Protein AF-A0A2N1A3E7-F1 (afdb_monomer)

Mean predicted aligned error: 9.19 Å

Solvent-accessible surface area (backbone atoms only — not comparable to full-atom values): 10575 Å² total; per-residue (Å²): 142,82,87,82,84,83,83,85,82,81,81,81,81,77,81,78,74,79,77,73,77,72,82,60,84,25,48,50,86,65,69,55,45,28,44,35,42,31,40,43,36,34,25,34,89,82,69,44,69,47,27,35,42,73,57,75,39,51,34,37,40,30,45,75,80,33,29,36,34,53,57,66,45,42,33,20,38,54,89,48,71,88,49,67,33,45,35,41,53,48,74,65,27,53,44,44,77,70,7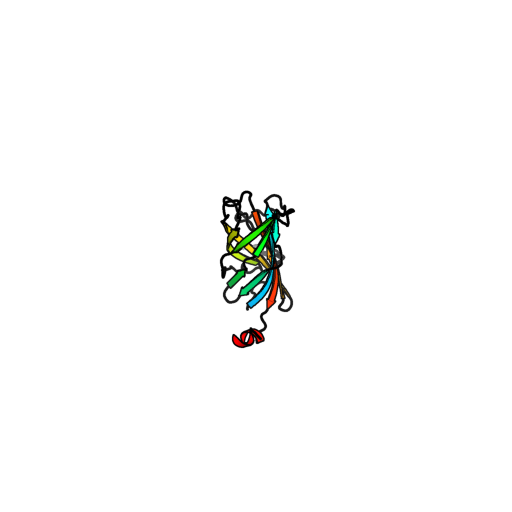6,50,10,36,37,40,34,60,40,45,42,34,40,52,39,95,92,60,76,59,35,54,39,72,39,47,38,37,30,37,30,36,70,57,94,61,33,35,44,38,32,38,35,52,54,36,96,85,69,64,65,79,87,42,33,13,25,81,33,62,89,49,48,101,54,51,32,22,54,32,42,37,36,40,30,35,52,62,52,72,72,63,76,70,50,51,82,79,61,76,76,112

Foldseek 3Di:
DDDDDDDDDDDPDPPPPPPPPPPLQADADDAAKWKDWKKKFKAALVRDGQKIFPDIFMKMAHVNQQWIAGDKGKIATPPGNVRIKIKDKDGGWHWDRPRRQKIKTWIKIWIDHPVDDTFIWIWIWIWRWHDDPQKIWIWFDQAEPVRDGSPYGTYWTDDRDPGTIGMIMTDMIGGPPVVNVPDDPVRVVD

Structure (mmCIF, N/CA/C/O backbone):
data_AF-A0A2N1A3E7-F1
#
_entry.id   AF-A0A2N1A3E7-F1
#
loop_
_atom_site.group_PDB
_atom_site.id
_atom_site.type_symbol
_atom_site.label_atom_id
_atom_site.label_alt_id
_atom_site.label_comp_id
_atom_site.label_asym_id
_atom_site.label_entity_id
_atom_site.label_seq_id
_atom_site.pdbx_PDB_ins_code
_atom_site.Cartn_x
_atom_site.Cartn_y
_atom_site.Cartn_z
_atom_site.occupancy
_atom_site.B_iso_or_equiv
_atom_site.auth_seq_id
_atom_site.auth_comp_id
_atom_site.auth_asym_id
_atom_site.auth_atom_id
_atom_site.pdbx_PDB_model_num
ATOM 1 N N . MET A 1 1 ? -7.203 58.830 61.191 1.00 45.75 1 MET A N 1
ATOM 2 C CA . MET A 1 1 ? -7.966 57.825 60.416 1.00 45.75 1 MET A CA 1
ATOM 3 C C . MET A 1 1 ? -7.796 58.112 58.931 1.00 45.75 1 MET A C 1
ATOM 5 O O . MET A 1 1 ? -8.315 59.114 58.461 1.00 45.75 1 MET A O 1
ATOM 9 N N . LYS A 1 2 ? -7.029 57.294 58.203 1.00 38.41 2 LYS A N 1
ATOM 10 C CA . LYS A 1 2 ? -6.949 57.337 56.734 1.00 38.41 2 LYS A CA 1
ATOM 11 C C . LYS A 1 2 ? -7.137 55.906 56.224 1.00 38.41 2 LYS A C 1
ATOM 13 O O . LYS A 1 2 ? -6.320 55.049 56.532 1.00 38.41 2 LYS A O 1
ATOM 18 N N . LEU A 1 3 ? -8.245 55.657 55.521 1.00 51.62 3 LEU A N 1
ATOM 19 C CA . LEU A 1 3 ? -8.536 54.387 54.849 1.00 51.62 3 LEU A CA 1
ATOM 20 C C . LEU A 1 3 ? -7.777 54.351 53.516 1.00 51.62 3 LEU A C 1
ATOM 22 O O . LEU A 1 3 ? -8.064 55.156 52.630 1.00 51.62 3 LEU A O 1
ATOM 26 N N . GLN A 1 4 ? -6.845 53.412 53.362 1.00 48.16 4 GLN A N 1
ATOM 27 C CA . GLN A 1 4 ? -6.315 53.034 52.052 1.00 48.16 4 GLN A CA 1
ATOM 28 C C . GLN A 1 4 ? -7.254 51.999 51.425 1.00 48.16 4 GLN A C 1
ATOM 30 O O . GLN A 1 4 ? -7.517 50.948 52.005 1.00 48.16 4 GLN A O 1
ATOM 35 N N . LYS A 1 5 ? -7.801 52.338 50.255 1.00 56.16 5 LYS A N 1
ATOM 36 C CA . LYS A 1 5 ? -8.623 51.455 49.425 1.00 56.16 5 LYS A CA 1
ATOM 37 C C . LYS A 1 5 ? -7.697 50.648 48.514 1.00 56.16 5 LYS A C 1
ATOM 39 O O . LYS A 1 5 ? -6.997 51.240 47.697 1.00 56.16 5 LYS A O 1
ATOM 44 N N . SER A 1 6 ? -7.714 49.326 48.646 1.00 54.09 6 SER A N 1
ATOM 45 C CA . SER A 1 6 ? -7.066 48.410 47.705 1.00 54.09 6 SER A CA 1
ATOM 46 C C . SER A 1 6 ? -8.006 48.133 46.533 1.00 54.09 6 SER A C 1
ATOM 48 O O . SER A 1 6 ? -9.150 47.732 46.741 1.00 54.09 6 SER A O 1
ATOM 50 N N . LEU A 1 7 ? -7.526 48.359 45.310 1.00 56.25 7 LEU A N 1
ATOM 51 C CA . LEU A 1 7 ? -8.214 48.022 44.066 1.00 56.25 7 LEU A CA 1
ATOM 52 C C . LEU A 1 7 ? -7.447 46.861 43.419 1.00 56.25 7 LEU A C 1
ATOM 54 O O . LEU A 1 7 ? -6.375 47.063 42.853 1.00 56.25 7 LEU A O 1
ATOM 58 N N . THR A 1 8 ? -7.959 45.639 43.553 1.00 54.66 8 THR A N 1
ATOM 59 C CA . THR A 1 8 ? -7.362 44.452 42.930 1.00 54.66 8 THR A CA 1
ATOM 60 C C . THR A 1 8 ? -7.962 44.285 41.538 1.00 54.66 8 THR A C 1
ATOM 62 O O . THR A 1 8 ? -9.144 43.979 41.396 1.00 54.66 8 THR A O 1
ATOM 65 N N . LEU A 1 9 ? -7.152 44.529 40.509 1.00 52.47 9 LEU A N 1
ATOM 66 C CA . LEU A 1 9 ? -7.520 44.373 39.105 1.00 52.47 9 LEU A CA 1
ATOM 67 C C . LEU A 1 9 ? -7.400 42.888 38.724 1.00 52.47 9 LEU A C 1
ATOM 69 O O . LEU A 1 9 ? -6.298 42.365 38.574 1.00 52.47 9 LEU A O 1
ATOM 73 N N . GLY A 1 10 ? -8.535 42.194 38.627 1.00 50.44 10 GLY A N 1
ATOM 74 C CA . GLY A 1 10 ? -8.600 40.801 38.184 1.00 50.44 10 GLY A CA 1
ATOM 75 C C . GLY A 1 10 ? -8.483 40.705 36.665 1.00 50.44 10 GLY A C 1
ATOM 76 O O . GLY A 1 10 ? -9.436 41.006 35.951 1.00 50.44 10 GLY A O 1
ATOM 77 N N . LEU A 1 11 ? -7.316 40.288 36.174 1.00 57.56 11 LEU A N 1
ATOM 78 C CA . LEU A 1 11 ? -7.085 39.972 34.767 1.00 57.56 11 LEU A CA 1
ATOM 79 C C . LEU A 1 11 ? -7.659 38.571 34.484 1.00 57.56 11 LEU A C 1
ATOM 81 O O . LEU A 1 11 ? -7.034 37.564 34.814 1.00 57.56 11 LEU A O 1
ATOM 85 N N . MET A 1 12 ? -8.868 38.490 33.919 1.00 54.12 12 MET A N 1
ATOM 86 C CA . MET A 1 12 ? -9.391 37.225 33.392 1.00 54.12 12 MET A CA 1
ATOM 87 C C . MET A 1 12 ? -8.670 36.891 32.083 1.00 54.12 12 MET A C 1
ATOM 89 O O . MET A 1 12 ? -8.936 37.488 31.043 1.00 54.12 12 MET A O 1
ATOM 93 N N . LEU A 1 13 ? -7.747 35.932 32.152 1.00 58.19 13 LEU A N 1
ATOM 94 C CA . LEU A 1 13 ? -7.121 35.308 30.993 1.00 58.19 13 LEU A CA 1
ATOM 95 C C . LEU A 1 13 ? -8.125 34.317 30.384 1.00 58.19 13 LEU A C 1
ATOM 97 O O . LEU A 1 13 ? -8.284 33.194 30.858 1.00 58.19 13 LEU A O 1
ATOM 101 N N . THR A 1 14 ? -8.850 34.740 29.353 1.00 50.59 14 THR A N 1
ATOM 102 C CA . THR A 1 14 ? -9.638 33.829 28.520 1.00 50.59 14 THR A CA 1
ATOM 103 C C . THR A 1 14 ? -8.680 33.048 27.628 1.00 50.59 14 THR A C 1
ATOM 105 O O . THR A 1 14 ? -8.166 33.585 26.647 1.00 50.59 14 THR A O 1
ATOM 108 N N . CYS A 1 15 ? -8.421 31.785 27.966 1.00 52.97 15 CYS A N 1
ATOM 109 C CA . CYS A 1 15 ? -7.784 30.840 27.057 1.00 52.97 15 CYS A CA 1
ATOM 110 C C . CYS A 1 15 ? -8.723 30.609 25.866 1.00 52.97 15 CYS A C 1
ATOM 112 O O . CYS A 1 15 ? -9.637 29.790 25.933 1.00 52.97 15 CYS A O 1
ATOM 114 N N . ALA A 1 16 ? -8.521 31.358 24.783 1.00 50.94 16 ALA A N 1
ATOM 115 C CA . ALA A 1 16 ? -9.057 31.000 23.482 1.00 50.94 16 ALA A CA 1
ATOM 116 C C . ALA A 1 16 ? -8.280 29.770 23.004 1.00 50.94 16 ALA A C 1
ATOM 118 O O . ALA A 1 16 ? -7.206 29.880 22.418 1.00 50.94 16 ALA A O 1
ATOM 119 N N . SER A 1 17 ? -8.787 28.585 23.337 1.00 56.09 17 SER A N 1
ATOM 120 C CA . SER A 1 17 ? -8.323 27.336 22.752 1.00 56.09 17 SER A CA 1
ATOM 121 C C . SER A 1 17 ? -8.648 27.400 21.266 1.00 56.09 17 SER A C 1
ATOM 123 O O . SER A 1 17 ? -9.797 27.213 20.865 1.00 56.09 17 SER A O 1
ATOM 125 N N . SER A 1 18 ? -7.650 27.714 20.447 1.00 51.34 18 SER A N 1
ATOM 126 C CA . SER A 1 18 ? -7.710 27.518 19.005 1.00 51.34 18 SER A CA 1
ATOM 127 C C . SER A 1 18 ? -7.889 26.023 18.759 1.00 51.34 18 SER A C 1
ATOM 129 O O . SER A 1 18 ? -6.916 25.278 18.677 1.00 51.34 18 SER A O 1
ATOM 131 N N . ALA A 1 19 ? -9.137 25.560 18.707 1.00 50.88 19 ALA A N 1
ATOM 132 C CA . ALA A 1 19 ? -9.458 24.267 18.137 1.00 50.88 19 ALA A CA 1
ATOM 133 C C . ALA A 1 19 ? -9.158 24.383 16.641 1.00 50.88 19 ALA A C 1
ATOM 135 O O . ALA A 1 19 ? -10.004 24.785 15.844 1.00 50.88 19 ALA A O 1
ATOM 136 N N . SER A 1 20 ? -7.905 24.122 16.275 1.00 47.56 20 SER A N 1
ATOM 137 C CA . SER A 1 20 ? -7.546 23.818 14.902 1.00 47.56 20 SER A CA 1
ATOM 138 C C . SER A 1 20 ? -8.374 22.600 14.525 1.00 47.56 20 SER A C 1
ATOM 140 O O . SER A 1 20 ? -8.113 21.497 15.001 1.00 47.56 20 SER A O 1
ATOM 142 N N . PHE A 1 21 ? -9.428 22.816 13.742 1.00 43.41 21 PHE A N 1
ATOM 143 C CA . PHE A 1 21 ? -10.158 21.747 13.086 1.00 43.41 21 PHE A CA 1
ATOM 144 C C . PHE A 1 21 ? -9.168 21.079 12.133 1.00 43.41 21 PHE A C 1
ATOM 146 O O . PHE A 1 21 ? -8.996 21.517 10.998 1.00 43.41 21 PHE A O 1
ATOM 153 N N . ALA A 1 22 ? -8.450 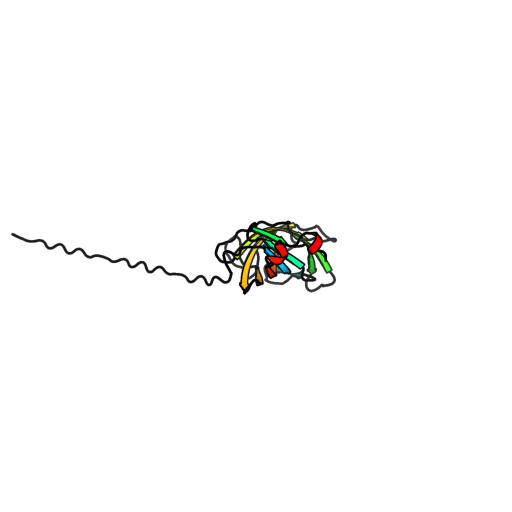20.068 12.621 1.00 51.34 22 ALA A N 1
ATOM 154 C CA . ALA A 1 22 ? -7.774 19.135 11.747 1.00 51.34 22 ALA A CA 1
ATOM 155 C C . ALA A 1 22 ? -8.881 18.525 10.890 1.00 51.34 22 ALA A C 1
ATOM 157 O O . ALA A 1 22 ? -9.779 17.858 11.411 1.00 51.34 22 ALA A O 1
ATOM 158 N N . VAL A 1 23 ? -8.883 18.847 9.598 1.00 50.00 23 VAL A N 1
ATOM 159 C CA . VAL A 1 23 ? -9.714 18.151 8.622 1.00 50.00 23 VAL A CA 1
ATOM 160 C C . VAL A 1 23 ? -9.162 16.733 8.596 1.00 50.00 23 VAL A C 1
ATOM 162 O O . VAL A 1 23 ? -8.170 16.451 7.935 1.00 50.00 23 VAL A O 1
ATOM 165 N N . ASN A 1 24 ? -9.729 15.889 9.451 1.00 56.41 24 ASN A N 1
ATOM 166 C CA . ASN A 1 24 ? -9.273 14.533 9.639 1.00 56.41 24 ASN A CA 1
ATOM 167 C C . ASN A 1 24 ? -9.970 13.680 8.595 1.00 56.41 24 ASN A C 1
ATOM 169 O O . ASN A 1 24 ? -11.167 13.416 8.691 1.00 56.41 24 ASN A O 1
ATOM 173 N N . GLU A 1 25 ? -9.245 13.368 7.527 1.00 72.19 25 GLU A N 1
ATOM 174 C CA . GLU A 1 25 ? -9.845 12.815 6.320 1.00 72.19 25 GLU A CA 1
ATOM 175 C C . GLU A 1 25 ? -9.999 11.281 6.358 1.00 72.19 25 GLU A C 1
ATOM 177 O O . GLU A 1 25 ? -10.425 10.709 5.357 1.00 72.19 25 GLU A O 1
ATOM 182 N N . GLY A 1 26 ? -9.657 10.610 7.464 1.00 92.19 26 GLY A N 1
ATOM 183 C CA . GLY A 1 26 ? -9.813 9.162 7.655 1.00 92.19 26 GLY A CA 1
ATOM 184 C C . GLY A 1 26 ? -10.776 8.785 8.791 1.00 92.19 26 GLY A C 1
ATOM 185 O O . GLY A 1 26 ? -11.159 9.615 9.613 1.00 92.19 26 GLY A O 1
ATOM 186 N N . THR A 1 27 ? -11.152 7.509 8.860 1.00 95.94 27 THR A N 1
ATOM 187 C CA . THR A 1 27 ? -11.931 6.909 9.948 1.00 95.94 27 THR A CA 1
ATOM 188 C C . THR A 1 27 ? -10.979 6.337 10.990 1.00 95.94 27 THR A C 1
ATOM 190 O O . THR A 1 27 ? -10.314 5.338 10.735 1.00 95.94 27 THR A O 1
ATOM 193 N N . ALA A 1 28 ? -10.911 6.966 12.162 1.00 95.75 28 ALA A N 1
ATOM 194 C CA . ALA A 1 28 ? -10.104 6.492 13.286 1.00 95.75 28 ALA A CA 1
ATOM 195 C C . ALA A 1 28 ? -10.760 5.308 14.016 1.00 95.75 28 ALA A C 1
ATOM 197 O O . ALA A 1 28 ? -11.986 5.184 14.029 1.00 95.75 28 ALA A O 1
ATOM 198 N N . GLY A 1 29 ? -9.950 4.482 14.689 1.00 95.56 29 GLY A N 1
ATOM 199 C CA . GLY A 1 29 ? -10.450 3.448 15.601 1.00 95.56 29 GLY A CA 1
ATOM 200 C C . GLY A 1 29 ? -11.241 2.325 14.925 1.00 95.56 29 GLY A C 1
ATOM 201 O O . GLY A 1 29 ? -12.160 1.776 15.533 1.00 95.56 29 GLY A O 1
ATOM 202 N N . LEU A 1 30 ? -10.913 1.998 13.671 1.00 96.75 30 LEU A N 1
ATOM 203 C CA . LEU A 1 30 ? -11.456 0.828 12.980 1.00 96.75 30 LEU A CA 1
ATOM 204 C C . LEU A 1 30 ? -11.210 -0.457 13.785 1.00 96.75 30 LEU A C 1
ATOM 206 O O . LEU A 1 30 ? -10.208 -0.592 14.483 1.00 96.75 30 LEU A O 1
ATOM 210 N N . THR A 1 31 ? -12.146 -1.399 13.675 1.00 96.75 31 THR A N 1
ATOM 211 C CA . THR A 1 31 ? -12.114 -2.715 14.336 1.00 96.75 31 THR A CA 1
ATOM 212 C C . THR A 1 31 ? -12.559 -3.799 13.361 1.00 96.75 31 THR A C 1
ATOM 214 O O . THR A 1 31 ? -13.204 -3.505 12.349 1.00 96.75 31 THR A O 1
ATOM 217 N N . GLY A 1 32 ? -12.229 -5.052 13.662 1.00 95.12 32 GLY A N 1
ATOM 218 C CA . GLY A 1 32 ? -12.560 -6.210 12.838 1.00 95.12 32 GLY A CA 1
ATOM 219 C C . GLY A 1 32 ? -11.619 -6.434 11.653 1.00 95.12 32 GLY A C 1
ATOM 220 O O . GLY A 1 32 ? -10.556 -5.820 11.527 1.00 95.12 32 GLY A O 1
ATOM 221 N N . ALA A 1 33 ? -12.032 -7.347 10.771 1.00 96.31 33 ALA A N 1
ATOM 222 C CA . ALA A 1 33 ? -11.253 -7.782 9.619 1.00 96.31 33 ALA A CA 1
ATOM 223 C C . ALA A 1 33 ? -11.908 -7.373 8.293 1.00 96.31 33 ALA A C 1
ATOM 225 O O . ALA A 1 33 ? -13.124 -7.490 8.120 1.00 96.31 33 ALA A O 1
ATOM 226 N N . TYR A 1 34 ? -11.085 -6.935 7.343 1.00 97.19 34 TYR A N 1
ATOM 227 C CA . TYR A 1 34 ? -11.495 -6.491 6.017 1.00 97.19 34 TYR A CA 1
ATOM 228 C C . TYR A 1 34 ? -10.628 -7.145 4.949 1.00 97.19 34 TYR A C 1
ATOM 230 O O . TYR A 1 34 ? -9.418 -7.283 5.121 1.00 97.19 34 TYR A O 1
ATOM 238 N N . VAL A 1 35 ? -11.235 -7.510 3.824 1.00 97.06 35 VAL A N 1
ATOM 239 C CA . VAL A 1 35 ? -10.532 -8.080 2.667 1.00 97.06 35 VAL A CA 1
ATOM 240 C C . VAL A 1 35 ? -10.956 -7.333 1.416 1.00 97.06 35 VAL A C 1
ATOM 242 O O . VAL A 1 35 ? -12.113 -6.938 1.272 1.00 97.06 35 VAL A O 1
ATOM 245 N N . GLY A 1 36 ? -10.021 -7.123 0.504 1.00 97.56 36 GLY A N 1
ATOM 246 C CA . GLY A 1 36 ? -10.335 -6.579 -0.806 1.00 97.56 36 GLY A CA 1
ATOM 247 C C . GLY A 1 36 ? -9.111 -6.514 -1.684 1.00 97.56 36 GLY A C 1
ATOM 248 O O . GLY A 1 36 ? -8.176 -7.293 -1.508 1.00 97.56 36 GLY A O 1
ATOM 249 N N . ASP A 1 37 ? -9.125 -5.560 -2.602 1.00 98.50 37 ASP A N 1
ATOM 250 C CA . ASP A 1 37 ? -8.121 -5.453 -3.641 1.00 98.50 37 ASP A CA 1
ATOM 251 C C . ASP A 1 37 ? -7.438 -4.091 -3.627 1.00 98.50 37 ASP A C 1
ATOM 253 O O . ASP A 1 37 ? -8.027 -3.059 -3.290 1.00 98.50 37 ASP A O 1
ATOM 257 N N . TYR A 1 38 ? -6.191 -4.096 -4.072 1.00 98.56 38 TYR A N 1
ATOM 258 C CA . TYR A 1 38 ? -5.353 -2.928 -4.205 1.00 98.56 38 TYR A CA 1
ATOM 259 C C . TYR A 1 38 ? -4.659 -2.885 -5.562 1.00 98.56 38 TYR A C 1
ATOM 261 O O . TYR A 1 38 ? -4.522 -3.879 -6.283 1.00 98.56 38 TYR A O 1
ATOM 269 N N . GLN A 1 39 ? -4.169 -1.697 -5.878 1.00 98.44 39 GLN A N 1
ATOM 270 C CA . GLN A 1 39 ? -3.195 -1.426 -6.913 1.00 98.44 39 GLN A CA 1
ATOM 271 C C . GLN A 1 39 ? -2.047 -0.609 -6.317 1.00 98.44 39 GLN A C 1
ATOM 273 O O . GLN A 1 39 ? -2.197 0.098 -5.324 1.00 98.44 39 GLN A O 1
ATOM 278 N N . LEU A 1 40 ? -0.884 -0.751 -6.936 1.00 98.38 40 LEU A N 1
ATOM 279 C CA . LEU A 1 40 ? 0.342 -0.044 -6.596 1.00 98.38 40 LEU A CA 1
ATOM 280 C C . LEU A 1 40 ? 0.846 0.720 -7.819 1.00 98.38 40 LEU A C 1
ATOM 282 O O . LEU A 1 40 ? 1.072 0.111 -8.873 1.00 98.38 40 LEU A O 1
ATOM 286 N N . ASP A 1 41 ? 1.102 2.009 -7.629 1.00 98.00 41 ASP A N 1
ATOM 287 C CA . ASP A 1 41 ? 1.926 2.840 -8.497 1.00 98.00 41 ASP A CA 1
ATOM 288 C C . ASP A 1 41 ? 3.273 3.116 -7.809 1.00 98.00 41 ASP A C 1
ATOM 290 O O . ASP A 1 41 ? 3.338 3.516 -6.648 1.00 98.00 41 ASP A O 1
ATOM 294 N N . VAL A 1 42 ? 4.370 2.910 -8.539 1.00 96.44 42 VAL A N 1
ATOM 295 C CA . VAL A 1 42 ? 5.720 3.270 -8.089 1.00 96.44 42 VAL A CA 1
ATOM 296 C C . VAL A 1 42 ? 6.068 4.618 -8.691 1.00 96.44 42 VAL A C 1
ATOM 298 O O . VAL A 1 42 ? 6.135 4.754 -9.918 1.00 96.44 42 VAL A O 1
ATOM 301 N N . ILE A 1 43 ? 6.285 5.601 -7.831 1.00 95.81 43 ILE A N 1
ATOM 302 C CA . ILE A 1 43 ? 6.477 7.006 -8.187 1.00 95.81 43 ILE A CA 1
ATOM 303 C C . ILE A 1 43 ? 7.924 7.386 -7.870 1.00 95.81 43 ILE A C 1
ATOM 305 O O . ILE A 1 43 ? 8.507 6.827 -6.948 1.00 95.81 43 ILE A O 1
ATOM 309 N N . ASN A 1 44 ? 8.536 8.276 -8.649 1.00 92.81 44 ASN A N 1
ATOM 310 C CA . ASN A 1 44 ? 9.852 8.826 -8.315 1.00 92.81 44 ASN A CA 1
ATOM 311 C C . ASN A 1 44 ? 9.743 10.210 -7.656 1.00 92.81 44 ASN A C 1
ATOM 313 O O . ASN A 1 44 ? 8.680 10.820 -7.665 1.00 92.81 44 ASN A O 1
ATOM 317 N N . SER A 1 45 ? 10.868 10.767 -7.206 1.00 87.62 45 SER A N 1
ATOM 318 C CA . SER A 1 45 ? 10.935 12.099 -6.573 1.00 87.62 45 SER A CA 1
ATOM 319 C C . SER A 1 45 ? 10.455 13.280 -7.436 1.00 87.62 45 SER A C 1
ATOM 321 O O . SER A 1 45 ? 10.363 14.404 -6.957 1.00 87.62 45 SER A O 1
ATOM 323 N N . SER A 1 46 ? 10.175 13.062 -8.724 1.00 91.12 46 SER A N 1
ATOM 324 C CA . SER A 1 46 ? 9.573 14.051 -9.631 1.00 91.12 46 SER A CA 1
ATOM 325 C C . SER A 1 46 ? 8.078 13.795 -9.871 1.00 91.12 46 SER A C 1
ATOM 327 O O . SER A 1 46 ? 7.542 14.256 -10.879 1.00 91.12 46 SER A O 1
ATOM 329 N N . GLN A 1 47 ? 7.425 13.004 -9.012 1.00 91.12 47 GLN A N 1
ATOM 330 C CA . GLN A 1 47 ? 6.016 12.600 -9.106 1.00 91.12 47 GLN A CA 1
ATOM 331 C C . GLN A 1 47 ? 5.659 11.848 -10.403 1.00 91.12 47 GLN A C 1
ATOM 333 O O . GLN A 1 47 ? 4.501 11.771 -10.816 1.00 91.12 47 GLN A O 1
ATOM 338 N N . GLN A 1 48 ? 6.647 11.250 -11.076 1.00 94.81 48 GLN A N 1
ATOM 339 C CA . GLN A 1 48 ? 6.407 10.465 -12.285 1.00 94.81 48 GLN A CA 1
ATOM 340 C C . GLN A 1 48 ? 6.158 9.004 -11.934 1.00 94.81 48 GLN A C 1
ATOM 342 O O . GLN A 1 48 ? 6.996 8.361 -11.303 1.00 94.81 48 GLN A O 1
ATOM 347 N N . VAL A 1 49 ? 5.065 8.432 -12.444 1.00 96.31 49 VAL A N 1
ATOM 348 C CA . VAL A 1 49 ? 4.810 6.994 -12.298 1.00 96.31 49 VAL A CA 1
ATOM 349 C C . VAL A 1 49 ? 5.776 6.190 -13.174 1.00 96.31 49 VAL A C 1
ATOM 351 O O . VAL A 1 49 ? 5.704 6.225 -14.409 1.00 96.31 49 VAL A O 1
ATOM 354 N N . LYS A 1 50 ? 6.676 5.439 -12.536 1.00 95.44 50 LYS A N 1
ATOM 355 C CA . LYS A 1 50 ? 7.715 4.607 -13.164 1.00 95.44 50 LYS A CA 1
ATOM 356 C C . LYS A 1 50 ? 7.301 3.161 -13.341 1.00 95.44 50 LYS A C 1
ATOM 358 O O . LYS A 1 50 ? 7.779 2.512 -14.275 1.00 95.44 50 LYS A O 1
ATOM 363 N N . ALA A 1 51 ? 6.413 2.664 -12.491 1.00 96.62 51 ALA A N 1
ATOM 364 C CA . ALA A 1 51 ? 5.816 1.350 -12.640 1.00 96.62 51 ALA A CA 1
ATOM 365 C C . ALA A 1 51 ? 4.382 1.345 -12.118 1.00 96.62 51 ALA A C 1
ATOM 367 O O . ALA A 1 51 ? 4.036 2.145 -11.256 1.00 96.62 51 ALA A O 1
ATOM 368 N N . LYS A 1 52 ? 3.563 0.444 -12.654 1.00 98.06 52 LYS A N 1
ATOM 369 C CA . LYS A 1 52 ? 2.181 0.234 -12.214 1.00 98.06 52 LYS A CA 1
ATOM 370 C C . LYS A 1 52 ? 1.910 -1.238 -12.024 1.00 98.06 52 LYS A C 1
ATOM 372 O O . LYS A 1 52 ? 2.501 -2.065 -12.722 1.00 98.06 52 LYS A O 1
ATOM 377 N N . SER A 1 53 ? 0.980 -1.557 -11.142 1.00 97.94 53 SER A N 1
ATOM 378 C CA . SER A 1 53 ? 0.450 -2.908 -11.007 1.00 97.94 53 SER A CA 1
ATOM 379 C C . SER A 1 53 ? -0.152 -3.395 -12.322 1.00 97.94 53 SER A C 1
ATOM 381 O O . SER A 1 53 ? -0.803 -2.651 -13.053 1.00 97.94 53 SER A O 1
ATOM 383 N N . LEU A 1 54 ? 0.114 -4.655 -12.654 1.00 97.12 54 LEU A N 1
ATOM 384 C CA . LEU A 1 54 ? -0.402 -5.294 -13.862 1.00 97.12 54 LEU A CA 1
ATOM 385 C C . LEU A 1 54 ? -1.907 -5.572 -13.758 1.00 97.12 54 LEU A C 1
ATOM 387 O O . LEU A 1 54 ? -2.614 -5.422 -14.748 1.00 97.12 54 LEU A O 1
ATOM 391 N N . ASN A 1 55 ? -2.355 -5.969 -12.568 1.00 97.31 55 ASN A N 1
ATOM 392 C CA . ASN A 1 55 ? -3.739 -6.241 -12.190 1.00 97.31 55 ASN A CA 1
ATOM 393 C C . ASN A 1 55 ? -3.991 -5.622 -10.809 1.00 97.31 55 ASN A C 1
ATOM 395 O O . ASN A 1 55 ? -3.065 -5.080 -10.204 1.00 97.31 55 ASN A O 1
ATOM 399 N N . SER A 1 56 ? -5.209 -5.762 -10.299 1.00 98.00 56 SER A N 1
ATOM 400 C CA . SER A 1 56 ? -5.441 -5.637 -8.862 1.00 98.00 56 SER A CA 1
ATOM 401 C C . SER A 1 56 ? -4.995 -6.918 -8.142 1.00 98.00 56 SER A C 1
ATOM 403 O O . SER A 1 56 ? -5.046 -8.004 -8.726 1.00 98.00 56 SER A O 1
ATOM 405 N N . TYR A 1 57 ? -4.530 -6.779 -6.905 1.00 98.06 57 TYR A N 1
ATOM 406 C CA . TYR A 1 57 ? -4.091 -7.875 -6.034 1.00 98.06 57 TYR A CA 1
ATOM 407 C C . TYR A 1 57 ? -4.773 -7.757 -4.681 1.00 98.06 57 TYR A C 1
ATOM 409 O O . TYR A 1 57 ? -5.238 -6.677 -4.334 1.00 98.06 57 TYR A O 1
ATOM 417 N N . SER A 1 58 ? -4.806 -8.837 -3.911 1.00 98.00 58 SER A N 1
ATOM 418 C CA . SER A 1 58 ? -5.560 -8.851 -2.667 1.00 98.00 58 SER A CA 1
ATOM 419 C C . SER A 1 58 ? -4.747 -8.356 -1.474 1.00 98.00 58 SER A C 1
ATOM 421 O O . SER A 1 58 ? -3.533 -8.544 -1.373 1.00 98.00 58 SER A O 1
ATOM 423 N N . TRP A 1 59 ? -5.438 -7.714 -0.546 1.00 98.19 59 TRP A N 1
ATOM 424 C CA . TRP A 1 59 ? -4.927 -7.413 0.784 1.00 98.19 59 TRP A CA 1
ATOM 425 C C . TRP A 1 59 ? -5.972 -7.749 1.843 1.00 98.19 59 TRP A C 1
ATOM 427 O O . TRP A 1 59 ? -7.177 -7.806 1.574 1.00 98.19 59 TRP A O 1
ATOM 437 N N . SER A 1 60 ? -5.509 -7.958 3.066 1.00 97.56 60 SER A N 1
ATOM 438 C CA . SER A 1 60 ? -6.373 -8.105 4.228 1.00 97.56 60 SER A CA 1
ATOM 439 C C . SER A 1 60 ? -5.893 -7.209 5.353 1.00 97.56 60 SER A C 1
ATOM 441 O O . SER A 1 60 ? -4.699 -7.158 5.646 1.00 97.56 60 SER A O 1
ATOM 443 N N . TRP A 1 61 ? -6.837 -6.555 6.008 1.00 97.94 61 TRP A N 1
ATOM 444 C CA . TRP A 1 61 ? -6.618 -5.716 7.173 1.00 97.94 61 TRP A CA 1
ATOM 445 C C . TRP A 1 61 ? -7.284 -6.366 8.374 1.00 97.94 61 TRP A C 1
ATOM 447 O O . TRP A 1 61 ? -8.466 -6.692 8.317 1.00 97.94 61 TRP A O 1
ATOM 457 N N . ASP A 1 62 ? -6.539 -6.537 9.454 1.00 97.56 62 ASP A N 1
ATOM 458 C CA . ASP A 1 62 ? -7.043 -6.988 10.744 1.00 97.56 62 ASP A CA 1
ATOM 459 C C . ASP A 1 62 ? -6.746 -5.891 11.764 1.00 97.56 62 ASP A C 1
ATOM 461 O O . ASP A 1 62 ? -5.611 -5.738 12.229 1.00 97.56 62 ASP A O 1
ATOM 465 N N . PHE A 1 63 ? -7.759 -5.075 12.052 1.00 97.50 63 PHE A N 1
ATOM 466 C CA . PHE A 1 63 ? -7.615 -3.926 12.939 1.00 97.50 63 PHE A CA 1
ATOM 467 C C . PHE A 1 63 ? -7.565 -4.316 14.413 1.00 97.50 63 PHE A C 1
ATOM 469 O O . PHE A 1 63 ? -6.923 -3.619 15.199 1.00 97.50 63 PHE A O 1
ATOM 476 N N . ASP A 1 64 ? -8.142 -5.462 14.773 1.00 96.88 64 ASP A N 1
ATOM 477 C CA . ASP A 1 64 ? -8.110 -5.966 16.145 1.00 96.88 64 ASP A CA 1
ATOM 478 C C . ASP A 1 64 ? -6.702 -6.471 16.498 1.00 96.88 64 ASP A C 1
ATOM 480 O O . ASP A 1 64 ? -6.178 -6.173 17.574 1.00 96.88 64 ASP A O 1
ATOM 484 N N . ASN A 1 65 ? -6.043 -7.161 15.559 1.00 97.06 65 ASN A N 1
ATOM 485 C CA . ASN A 1 65 ? -4.658 -7.620 15.705 1.00 97.06 65 ASN A CA 1
ATOM 486 C C . ASN A 1 65 ? -3.610 -6.606 15.215 1.00 97.06 65 ASN A C 1
ATOM 488 O O . ASN A 1 65 ? -2.412 -6.848 15.367 1.00 97.06 65 ASN A O 1
ATOM 492 N N . LYS A 1 66 ? -4.034 -5.469 14.648 1.00 98.06 66 LYS A N 1
ATOM 493 C CA . LYS A 1 66 ? -3.175 -4.414 14.077 1.00 98.06 66 LYS A CA 1
ATOM 494 C C . LYS A 1 66 ? -2.189 -4.929 13.030 1.00 98.06 66 LYS A C 1
ATOM 496 O O . LYS A 1 66 ? -1.002 -4.590 13.047 1.00 98.06 66 LYS A O 1
ATOM 501 N N . THR A 1 67 ? -2.679 -5.761 12.116 1.00 98.25 67 THR A N 1
ATOM 502 C CA . THR A 1 67 ? -1.867 -6.315 11.027 1.00 98.25 67 THR A CA 1
ATOM 503 C C . THR A 1 67 ? -2.505 -6.102 9.663 1.00 98.25 67 THR A C 1
ATOM 505 O O . THR A 1 67 ? -3.724 -6.112 9.512 1.00 98.25 67 THR A O 1
ATOM 508 N N . ILE A 1 68 ? -1.661 -5.933 8.650 1.00 98.25 68 ILE A N 1
ATOM 509 C CA . ILE A 1 68 ? -2.041 -5.941 7.241 1.00 98.25 68 ILE A CA 1
ATOM 510 C C . ILE A 1 68 ? -1.254 -7.031 6.511 1.00 98.25 68 ILE A C 1
ATOM 512 O O . ILE A 1 68 ? -0.041 -7.167 6.673 1.00 98.25 68 ILE A O 1
ATOM 516 N N . ALA A 1 69 ? -1.929 -7.816 5.680 1.00 97.69 69 ALA A N 1
ATOM 517 C CA . ALA A 1 69 ? -1.286 -8.677 4.698 1.00 97.69 69 ALA A CA 1
ATOM 518 C C . ALA A 1 69 ? -1.505 -8.088 3.304 1.00 97.69 69 ALA A C 1
ATOM 520 O O . ALA A 1 69 ? -2.636 -7.815 2.912 1.00 97.69 69 ALA A O 1
ATOM 521 N N . ILE A 1 70 ? -0.414 -7.882 2.572 1.00 97.56 70 ILE A N 1
ATOM 522 C CA . ILE A 1 70 ? -0.422 -7.414 1.187 1.00 97.56 70 ILE A CA 1
ATOM 523 C C . ILE A 1 70 ? 0.109 -8.571 0.344 1.00 97.56 70 ILE A C 1
ATOM 525 O O . ILE A 1 70 ? 1.259 -8.980 0.527 1.00 97.56 70 ILE A O 1
ATOM 529 N N . ASP A 1 71 ? -0.706 -9.117 -0.557 1.00 97.31 71 ASP A N 1
ATOM 530 C CA . ASP A 1 71 ? -0.256 -10.222 -1.401 1.00 97.31 71 ASP A CA 1
ATOM 531 C C . ASP A 1 71 ? 0.828 -9.769 -2.374 1.00 97.31 71 ASP A C 1
ATOM 533 O O . ASP A 1 71 ? 0.860 -8.626 -2.830 1.00 97.31 71 ASP A O 1
ATOM 537 N N . ALA A 1 72 ? 1.717 -10.691 -2.736 1.00 96.75 72 ALA A N 1
ATOM 538 C CA . ALA A 1 72 ? 2.696 -10.449 -3.783 1.00 96.75 72 ALA A CA 1
ATOM 539 C C . ALA A 1 72 ? 2.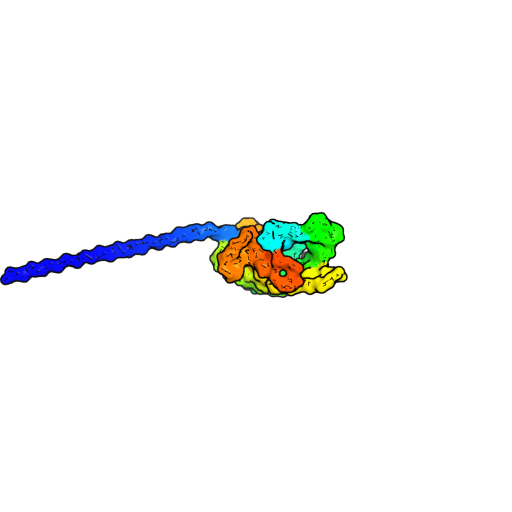002 -10.166 -5.123 1.00 96.75 72 ALA A C 1
ATOM 541 O O . ALA A 1 72 ? 1.025 -10.820 -5.491 1.00 96.75 72 ALA A O 1
ATOM 542 N N . GLY A 1 73 ? 2.557 -9.232 -5.891 1.00 97.12 73 GLY A N 1
ATOM 543 C CA . GLY A 1 73 ? 1.983 -8.832 -7.167 1.00 97.12 73 GLY A CA 1
ATOM 544 C C . GLY A 1 73 ? 3.005 -8.734 -8.286 1.00 97.12 73 GLY A C 1
ATOM 545 O O . GLY A 1 73 ? 4.180 -9.085 -8.161 1.00 97.12 73 GLY A O 1
ATOM 546 N N . LYS A 1 74 ? 2.533 -8.249 -9.431 1.00 97.38 74 LYS A N 1
ATOM 547 C CA . LYS A 1 74 ? 3.349 -7.924 -10.601 1.00 97.38 74 LYS A CA 1
ATOM 548 C C . LYS A 1 74 ? 3.144 -6.475 -10.969 1.00 97.38 74 LYS A C 1
ATOM 550 O O . LYS A 1 74 ? 2.003 -6.039 -11.118 1.00 97.38 74 LYS A O 1
ATOM 555 N N . ILE A 1 75 ? 4.247 -5.785 -11.210 1.00 97.00 75 ILE A N 1
ATOM 556 C CA . ILE A 1 75 ? 4.285 -4.451 -11.801 1.00 97.00 75 ILE A CA 1
ATOM 557 C C . ILE A 1 75 ? 4.850 -4.520 -13.217 1.00 97.00 75 ILE A C 1
ATOM 559 O O . ILE A 1 75 ? 5.602 -5.434 -13.560 1.00 97.00 75 ILE A O 1
ATOM 563 N N . TYR A 1 76 ? 4.518 -3.538 -14.045 1.00 96.00 76 TYR A N 1
ATOM 564 C CA . TYR A 1 76 ? 5.193 -3.288 -15.312 1.00 96.00 76 TYR A CA 1
ATOM 565 C C . TYR A 1 76 ? 5.865 -1.920 -15.294 1.00 96.00 76 TYR A C 1
ATOM 567 O O . TYR A 1 76 ? 5.351 -0.975 -14.692 1.00 96.00 76 TYR A O 1
ATOM 575 N N . LYS A 1 77 ? 7.003 -1.794 -15.983 1.00 93.81 77 LYS A N 1
ATOM 576 C CA . LYS A 1 77 ? 7.671 -0.498 -16.145 1.00 93.81 77 LYS A CA 1
ATOM 577 C C . LYS A 1 77 ? 6.827 0.400 -17.044 1.00 93.81 77 LYS A C 1
ATOM 579 O O . LYS A 1 77 ? 6.500 0.016 -18.157 1.00 93.81 77 LYS A O 1
ATOM 584 N N . ASN A 1 78 ? 6.510 1.611 -16.613 1.00 91.94 78 ASN A N 1
ATOM 585 C CA . ASN A 1 78 ? 5.795 2.589 -17.426 1.00 91.94 78 ASN A CA 1
ATOM 586 C C . ASN A 1 78 ? 6.770 3.270 -18.420 1.00 91.94 78 ASN A C 1
ATOM 588 O O . ASN A 1 78 ? 7.859 3.672 -17.995 1.00 91.94 78 ASN A O 1
ATOM 592 N N . PRO A 1 79 ? 6.443 3.395 -19.726 1.00 92.94 79 PRO A N 1
ATOM 593 C CA . PRO A 1 79 ? 5.250 2.897 -20.435 1.00 92.94 79 PRO A CA 1
ATOM 594 C C . PRO A 1 79 ? 5.367 1.463 -21.010 1.00 92.94 79 PRO A C 1
ATOM 596 O O . PRO A 1 79 ? 4.443 0.965 -21.652 1.00 92.94 79 PRO A O 1
ATOM 599 N N . PHE A 1 80 ? 6.485 0.771 -20.797 1.00 92.94 80 PHE A N 1
ATOM 600 C CA . PHE A 1 80 ? 6.781 -0.572 -21.318 1.00 92.94 80 PHE A CA 1
ATOM 601 C C . PHE A 1 80 ? 6.017 -1.728 -20.623 1.00 92.94 80 PHE A C 1
ATOM 603 O O . PHE A 1 80 ? 6.605 -2.534 -19.905 1.00 92.94 80 PHE A O 1
ATOM 610 N N . LYS A 1 81 ? 4.717 -1.899 -20.913 1.00 91.94 81 LYS A N 1
ATOM 611 C CA . LYS A 1 81 ? 3.857 -2.985 -20.363 1.00 91.94 81 LYS A CA 1
ATOM 612 C C . LYS A 1 81 ? 4.360 -4.427 -20.577 1.00 91.94 81 LYS A C 1
ATOM 614 O O . LYS A 1 81 ? 3.928 -5.349 -19.877 1.00 91.94 81 LYS A O 1
ATOM 619 N N . TRP A 1 82 ? 5.216 -4.652 -21.574 1.00 92.44 82 TRP A N 1
ATOM 620 C CA . TRP A 1 82 ? 5.816 -5.965 -21.840 1.00 92.44 82 TRP A CA 1
ATOM 621 C C . TRP A 1 82 ? 6.922 -6.317 -20.834 1.00 92.44 82 TRP A C 1
ATOM 623 O O . TRP A 1 82 ? 7.183 -7.496 -20.609 1.00 92.44 82 TRP A O 1
ATOM 633 N N . LEU A 1 83 ? 7.522 -5.312 -20.189 1.00 93.19 83 LEU A N 1
ATOM 634 C CA . LEU A 1 83 ? 8.573 -5.475 -19.194 1.00 93.19 83 LEU A CA 1
ATOM 635 C C . LEU A 1 83 ? 7.956 -5.519 -17.789 1.00 93.19 83 LEU A C 1
ATOM 637 O O . LEU A 1 83 ? 7.508 -4.497 -17.263 1.00 93.19 83 LEU A O 1
ATOM 641 N N . ARG A 1 84 ? 7.902 -6.723 -17.209 1.00 94.62 84 ARG A N 1
ATOM 642 C CA . ARG A 1 84 ? 7.141 -7.046 -15.992 1.00 94.62 84 ARG A CA 1
ATOM 643 C C . ARG A 1 84 ? 8.040 -7.632 -14.913 1.00 94.62 84 ARG A C 1
ATOM 645 O O . ARG A 1 84 ? 8.933 -8.418 -15.218 1.00 94.62 84 ARG A O 1
ATOM 652 N N . PHE A 1 85 ? 7.734 -7.318 -13.661 1.00 94.88 85 PHE A N 1
ATOM 653 C CA . PHE A 1 85 ? 8.489 -7.755 -12.491 1.00 94.88 85 PHE A CA 1
ATOM 654 C C . PHE A 1 85 ? 7.538 -8.206 -11.393 1.00 94.88 85 PHE A C 1
ATOM 656 O O . PHE A 1 85 ? 6.496 -7.584 -11.194 1.00 94.88 85 PHE A O 1
ATOM 663 N N . ASN A 1 86 ? 7.902 -9.267 -10.675 1.00 96.81 86 ASN A N 1
ATOM 664 C CA . ASN A 1 86 ? 7.194 -9.629 -9.448 1.00 96.81 86 ASN A CA 1
ATOM 665 C C . ASN A 1 86 ? 7.699 -8.735 -8.311 1.00 96.81 86 ASN A C 1
ATOM 667 O O . ASN A 1 86 ? 8.898 -8.461 -8.254 1.00 96.81 86 ASN A O 1
ATOM 671 N N . TYR A 1 87 ? 6.830 -8.337 -7.391 1.00 96.75 87 TYR A N 1
ATOM 672 C CA . TYR A 1 87 ? 7.231 -7.728 -6.128 1.00 96.75 87 TYR A CA 1
ATOM 673 C C . TYR A 1 87 ? 6.641 -8.494 -4.949 1.00 96.75 87 TYR A C 1
ATOM 675 O O . TYR A 1 87 ? 5.658 -9.221 -5.086 1.00 96.75 87 TYR A O 1
ATOM 683 N N . PHE A 1 88 ? 7.268 -8.322 -3.794 1.00 96.81 88 PHE A N 1
ATOM 684 C CA . PHE A 1 88 ? 6.923 -8.985 -2.548 1.00 96.81 88 PHE A CA 1
ATOM 685 C C . PHE A 1 88 ? 7.032 -7.985 -1.402 1.00 96.81 88 PHE A C 1
ATOM 687 O O . PHE A 1 88 ? 7.935 -7.143 -1.397 1.00 96.81 88 PHE A O 1
ATOM 694 N N . THR A 1 89 ? 6.154 -8.128 -0.419 1.00 95.62 89 THR A N 1
ATOM 695 C CA . THR A 1 89 ? 6.236 -7.443 0.871 1.00 95.62 89 THR A CA 1
ATOM 696 C C . THR A 1 89 ? 6.461 -8.460 1.990 1.00 95.62 89 THR A C 1
ATOM 698 O O . THR A 1 89 ? 6.329 -9.670 1.786 1.00 95.62 89 THR A O 1
ATOM 701 N N . THR A 1 90 ? 6.798 -7.987 3.190 1.00 91.25 90 THR A N 1
ATOM 702 C CA . THR A 1 90 ? 6.689 -8.803 4.408 1.00 91.25 90 THR A CA 1
ATOM 703 C C . THR A 1 90 ? 5.241 -9.296 4.576 1.00 91.25 90 THR A C 1
ATOM 705 O O . THR A 1 90 ? 4.300 -8.580 4.241 1.00 91.25 90 THR A O 1
ATOM 708 N N . THR A 1 91 ? 5.046 -10.516 5.075 1.00 88.88 91 THR A N 1
ATOM 709 C CA . THR A 1 91 ? 3.719 -11.058 5.423 1.00 88.88 91 THR A CA 1
ATOM 710 C C . THR A 1 91 ? 3.300 -10.607 6.821 1.00 88.88 91 THR A C 1
ATOM 712 O O . THR A 1 91 ? 4.162 -10.548 7.695 1.00 88.88 91 THR A O 1
ATOM 715 N N . ALA A 1 92 ? 2.002 -10.373 7.053 1.00 93.12 92 ALA A N 1
ATOM 716 C CA . ALA A 1 92 ? 1.455 -9.955 8.354 1.00 93.12 92 ALA A CA 1
ATOM 717 C C . ALA A 1 92 ? 2.203 -8.744 8.949 1.00 93.12 92 ALA A C 1
ATOM 719 O O . ALA A 1 92 ? 2.810 -8.803 10.017 1.00 93.12 92 ALA A O 1
ATOM 720 N N . ILE A 1 93 ? 2.199 -7.647 8.199 1.00 97.69 93 ILE A N 1
ATOM 721 C CA . ILE A 1 93 ? 2.883 -6.403 8.531 1.00 97.69 93 ILE A CA 1
ATOM 722 C C . ILE A 1 93 ? 2.153 -5.751 9.714 1.00 97.69 93 ILE A C 1
ATOM 724 O O . ILE A 1 93 ? 0.967 -5.443 9.582 1.00 97.69 93 ILE A O 1
ATOM 728 N N . PRO A 1 94 ? 2.813 -5.509 10.856 1.00 98.06 94 PRO A N 1
ATOM 729 C CA . PRO A 1 94 ? 2.206 -4.742 11.932 1.00 98.06 94 PRO A CA 1
ATOM 730 C C . PRO A 1 94 ? 2.038 -3.281 11.507 1.00 98.06 94 PRO A C 1
ATOM 732 O O . PRO A 1 94 ? 2.909 -2.713 10.838 1.00 98.06 94 PRO A O 1
ATOM 735 N N . PHE A 1 95 ? 0.949 -2.654 11.939 1.00 98.00 95 PHE A N 1
ATOM 736 C CA . PHE A 1 95 ? 0.735 -1.224 11.744 1.00 98.00 95 PHE A CA 1
ATOM 737 C C . PHE A 1 95 ? 0.413 -0.499 13.054 1.00 98.00 95 PHE A C 1
ATOM 739 O O . PHE A 1 95 ? 0.001 -1.090 14.053 1.00 98.00 95 PHE A O 1
ATOM 746 N N . ILE A 1 96 ? 0.609 0.815 13.034 1.00 97.62 96 ILE A N 1
ATOM 747 C CA . ILE A 1 96 ? 0.249 1.746 14.103 1.00 97.62 96 ILE A CA 1
ATOM 748 C C . ILE A 1 96 ? -1.023 2.481 13.671 1.00 97.62 96 ILE A C 1
ATOM 750 O O . ILE A 1 96 ? -1.065 3.008 12.565 1.00 97.62 96 ILE A O 1
ATOM 754 N N . ASP A 1 97 ? -2.050 2.502 14.524 1.00 96.81 97 ASP A N 1
ATOM 755 C CA . ASP A 1 97 ? -3.180 3.435 14.396 1.00 96.81 97 ASP A CA 1
ATOM 756 C C . ASP A 1 97 ? -2.741 4.780 14.984 1.00 96.81 97 ASP A C 1
ATOM 758 O O . ASP A 1 97 ? -2.386 4.847 16.167 1.00 96.81 97 ASP A O 1
ATOM 762 N N . ASN A 1 98 ? -2.724 5.827 14.161 1.00 95.25 98 ASN A N 1
ATOM 763 C CA . ASN A 1 98 ? -2.249 7.153 14.555 1.00 95.25 98 ASN A CA 1
ATOM 764 C C . ASN A 1 98 ? -3.314 7.962 15.322 1.00 95.25 98 ASN A C 1
ATOM 766 O O . ASN A 1 98 ? -3.044 9.074 15.772 1.00 95.25 98 ASN A O 1
ATOM 770 N N . GLY A 1 99 ? -4.520 7.411 15.508 1.00 94.19 99 GLY A N 1
ATOM 771 C CA . GLY A 1 99 ? -5.632 8.042 16.225 1.00 94.19 99 GLY A CA 1
ATOM 772 C C . GLY A 1 99 ? -6.373 9.101 15.410 1.00 94.19 99 GLY A C 1
ATOM 773 O O . GLY A 1 99 ? -7.311 9.720 15.909 1.00 94.19 99 GLY A O 1
ATOM 774 N N . ASP A 1 100 ? -5.970 9.299 14.158 1.00 92.62 100 ASP A N 1
ATOM 775 C CA . ASP A 1 100 ? -6.483 10.324 13.257 1.00 92.62 100 ASP A CA 1
ATOM 776 C C . ASP A 1 100 ? -7.099 9.731 11.970 1.00 92.62 100 ASP A C 1
ATOM 778 O O . ASP A 1 100 ? -7.415 10.430 11.016 1.00 92.62 100 ASP A O 1
ATOM 782 N N . GLY A 1 101 ? -7.313 8.414 11.937 1.00 93.25 101 GLY A N 1
ATOM 783 C CA . GLY A 1 101 ? -7.808 7.722 10.745 1.00 93.25 101 GLY A CA 1
ATOM 784 C C . GLY A 1 101 ? -6.730 7.468 9.694 1.00 93.25 101 G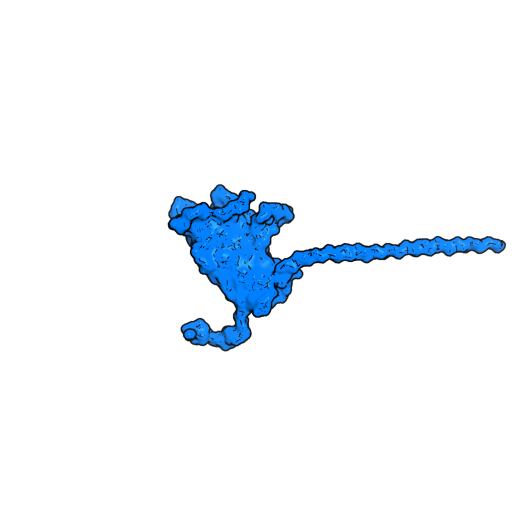LY A C 1
ATOM 785 O O . GLY A 1 101 ? -7.039 7.017 8.585 1.00 93.25 101 GLY A O 1
ATOM 786 N N . THR A 1 102 ? -5.467 7.715 10.046 1.00 95.62 102 THR A N 1
ATOM 787 C CA . THR A 1 102 ? -4.316 7.188 9.330 1.00 95.62 102 THR A CA 1
ATOM 788 C C . THR A 1 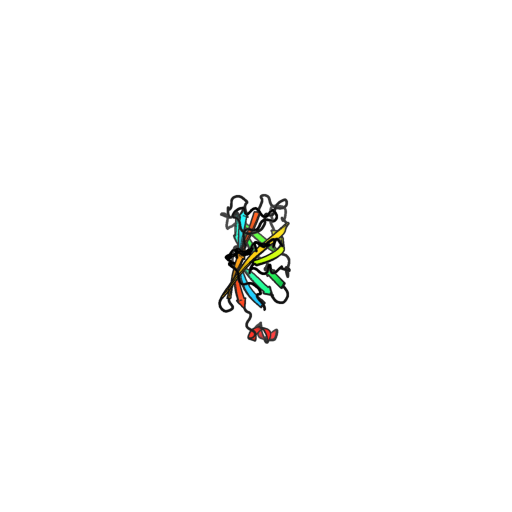102 ? -3.652 6.028 10.073 1.00 95.62 102 THR A C 1
ATOM 790 O O . THR A 1 102 ? -3.700 5.916 11.300 1.00 95.62 102 THR A O 1
ATOM 793 N N . TYR A 1 103 ? -3.030 5.144 9.297 1.00 96.94 103 TYR A N 1
ATOM 794 C CA . TYR A 1 103 ? -2.447 3.893 9.764 1.00 96.94 103 TYR A CA 1
ATOM 795 C C . TYR A 1 103 ? -1.061 3.713 9.151 1.00 96.94 103 TYR A C 1
ATOM 797 O O . TYR A 1 103 ? -0.937 3.693 7.928 1.00 96.94 103 TYR A O 1
ATOM 805 N N . THR A 1 104 ? -0.012 3.575 9.958 1.00 96.12 104 THR A N 1
ATOM 806 C CA . THR A 1 104 ? 1.373 3.501 9.461 1.00 96.12 104 THR A CA 1
ATOM 807 C C . THR A 1 104 ? 1.932 2.090 9.560 1.00 96.12 104 THR A C 1
ATOM 809 O O . THR A 1 104 ? 1.989 1.515 10.646 1.00 96.12 104 THR A O 1
ATOM 812 N N . ALA A 1 105 ? 2.394 1.546 8.435 1.00 97.00 105 ALA A N 1
ATOM 813 C CA . ALA A 1 105 ? 2.992 0.219 8.340 1.00 97.00 105 ALA A CA 1
ATOM 814 C C . ALA A 1 105 ? 4.456 0.303 7.887 1.00 97.00 105 ALA A C 1
ATOM 816 O O . ALA A 1 105 ? 4.773 0.993 6.917 1.00 97.00 105 ALA A O 1
ATOM 817 N N . ASN A 1 106 ? 5.331 -0.453 8.556 1.00 95.56 106 ASN A N 1
ATOM 818 C CA . ASN A 1 106 ? 6.746 -0.587 8.202 1.00 95.56 106 ASN A CA 1
ATOM 819 C C . ASN A 1 106 ? 7.020 -2.013 7.713 1.00 95.56 106 ASN A C 1
ATOM 821 O O . ASN A 1 106 ? 6.739 -2.978 8.424 1.00 95.56 106 ASN A O 1
ATOM 825 N N . TYR A 1 107 ? 7.564 -2.165 6.509 1.00 96.19 107 TYR A N 1
ATOM 826 C CA . TYR A 1 107 ? 7.760 -3.468 5.871 1.00 96.19 107 TYR A CA 1
ATOM 827 C C . TYR A 1 107 ? 8.951 -3.462 4.919 1.00 96.19 107 TYR A C 1
ATOM 829 O O . TYR A 1 107 ? 9.452 -2.417 4.520 1.00 96.19 107 TYR A O 1
ATOM 837 N N . GLN A 1 108 ? 9.393 -4.649 4.505 1.00 95.56 108 GLN A N 1
ATOM 838 C CA . GLN A 1 108 ? 10.390 -4.768 3.451 1.00 95.56 108 GLN A CA 1
ATOM 839 C C . GLN A 1 108 ? 9.685 -4.908 2.103 1.00 95.56 108 GLN A C 1
ATOM 841 O O . GLN A 1 108 ? 8.897 -5.835 1.920 1.00 95.56 108 GLN A O 1
ATOM 846 N N . PHE A 1 109 ? 10.000 -4.039 1.149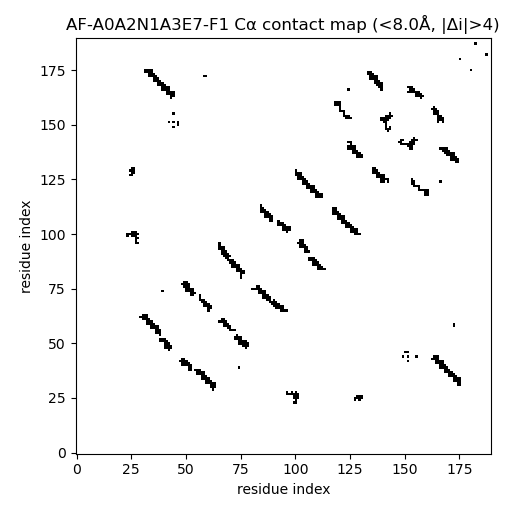 1.00 96.00 109 PHE A N 1
ATOM 847 C CA . PHE A 1 109 ? 9.555 -4.146 -0.237 1.00 96.00 109 PHE A CA 1
ATOM 848 C C . PHE A 1 109 ? 10.684 -4.712 -1.097 1.00 96.00 109 PHE A C 1
ATOM 850 O O . PHE A 1 109 ? 11.819 -4.242 -1.029 1.00 96.00 109 PHE A O 1
ATOM 857 N N . ARG A 1 110 ? 10.397 -5.732 -1.907 1.00 95.06 110 ARG A N 1
ATOM 858 C CA . ARG A 1 110 ? 11.375 -6.385 -2.788 1.00 95.06 110 ARG A CA 1
ATOM 859 C C . ARG A 1 110 ? 10.820 -6.523 -4.191 1.00 95.06 110 ARG A C 1
ATOM 861 O O . ARG A 1 110 ? 9.695 -6.981 -4.355 1.00 95.06 110 ARG A O 1
ATOM 868 N N . VAL A 1 111 ? 11.646 -6.265 -5.201 1.00 95.00 111 VAL A N 1
ATOM 869 C CA . VAL A 1 111 ? 11.324 -6.554 -6.605 1.00 95.00 111 VAL A CA 1
ATOM 870 C C . VAL A 1 111 ? 12.229 -7.671 -7.122 1.00 95.00 111 VAL A C 1
ATOM 872 O O . VAL A 1 111 ? 13.433 -7.690 -6.875 1.00 95.00 111 VAL A O 1
ATOM 875 N N . ASN A 1 112 ? 11.647 -8.629 -7.838 1.00 94.00 112 ASN A N 1
ATOM 876 C CA . ASN A 1 112 ? 12.384 -9.635 -8.590 1.00 94.00 112 ASN A CA 1
ATOM 877 C C . ASN A 1 112 ? 12.661 -9.100 -10.000 1.00 94.00 112 ASN A C 1
ATOM 879 O O . ASN A 1 112 ? 11.754 -9.051 -10.839 1.00 94.00 112 ASN A O 1
ATOM 883 N N . TYR A 1 113 ? 13.905 -8.686 -10.234 1.00 87.69 113 TYR A N 1
ATOM 884 C CA . TYR A 1 113 ? 14.363 -8.090 -11.481 1.00 87.69 113 TYR A CA 1
ATOM 885 C C . TYR A 1 113 ? 15.339 -9.056 -12.173 1.00 87.69 113 TYR A C 1
ATOM 887 O O . TYR A 1 113 ? 16.527 -9.046 -11.872 1.00 87.69 113 TYR A O 1
ATOM 895 N N . PRO A 1 114 ? 14.886 -9.889 -13.128 1.00 78.06 114 PRO A N 1
ATOM 896 C CA . PRO A 1 114 ? 15.678 -11.020 -13.624 1.00 78.06 114 PRO A CA 1
ATOM 897 C C . PRO A 1 114 ? 16.942 -10.628 -14.408 1.00 78.06 114 PRO A C 1
ATOM 899 O O . PRO A 1 114 ? 17.814 -11.466 -14.607 1.00 78.06 114 PRO A O 1
ATOM 902 N N . PHE A 1 115 ? 17.045 -9.376 -14.864 1.00 79.31 115 PHE A N 1
ATOM 903 C CA . PHE A 1 115 ? 18.184 -8.880 -15.650 1.00 79.31 115 PHE A CA 1
ATOM 904 C C . PHE A 1 115 ? 19.214 -8.085 -14.828 1.00 79.31 115 PHE A C 1
ATOM 906 O O . PHE A 1 115 ? 20.221 -7.655 -15.381 1.00 79.31 115 PHE A O 1
ATOM 913 N N . TYR A 1 116 ? 18.961 -7.861 -13.535 1.00 74.50 116 TYR A N 1
ATOM 914 C CA . TYR A 1 116 ? 19.805 -7.074 -12.628 1.00 74.50 116 TYR A CA 1
ATOM 915 C C . TYR A 1 116 ? 19.805 -7.711 -11.224 1.00 74.50 116 TYR A C 1
ATOM 917 O O . TYR A 1 116 ? 19.343 -8.832 -11.025 1.00 74.50 116 TYR A O 1
ATOM 925 N N . TYR A 1 117 ? 20.353 -7.000 -10.239 1.00 83.69 117 TYR A N 1
ATOM 926 C CA . TYR A 1 117 ? 20.183 -7.300 -8.819 1.00 83.69 117 TYR A CA 1
ATOM 927 C C . TYR A 1 117 ? 18.696 -7.186 -8.410 1.00 83.69 117 TYR A C 1
ATOM 929 O O . TYR A 1 117 ? 17.951 -6.420 -9.014 1.00 83.69 117 TYR A O 1
ATOM 937 N N . ASN A 1 118 ? 18.255 -7.967 -7.415 1.00 90.88 118 ASN A N 1
ATOM 938 C CA . ASN A 1 118 ? 16.874 -7.986 -6.910 1.00 90.88 118 ASN A CA 1
ATOM 939 C C . ASN A 1 118 ? 16.714 -6.954 -5.782 1.00 90.88 118 ASN A C 1
ATOM 941 O O . ASN A 1 118 ? 16.951 -7.326 -4.625 1.00 90.88 118 ASN A O 1
ATOM 945 N N . PRO A 1 119 ? 16.340 -5.694 -6.076 1.00 92.00 119 PRO A N 1
ATOM 946 C CA . PRO A 1 119 ? 16.371 -4.631 -5.084 1.00 92.00 119 PRO A CA 1
ATOM 947 C C . PRO A 1 119 ? 15.395 -4.924 -3.945 1.00 92.00 119 PRO A C 1
ATOM 949 O O . PRO A 1 119 ? 14.287 -5.436 -4.163 1.00 92.00 119 PRO A O 1
ATOM 952 N N . LYS A 1 120 ? 15.816 -4.597 -2.725 1.00 93.19 120 LYS A N 1
ATOM 953 C CA . LYS A 1 120 ? 15.003 -4.699 -1.514 1.00 93.19 120 LYS A CA 1
ATOM 954 C C . LYS A 1 120 ? 15.240 -3.464 -0.652 1.00 93.19 120 LYS A C 1
ATOM 956 O O . LYS A 1 120 ? 16.382 -3.115 -0.417 1.00 93.19 120 LYS A O 1
ATOM 961 N N . ALA A 1 121 ? 14.193 -2.829 -0.148 1.00 93.06 121 ALA A N 1
ATOM 962 C CA . ALA A 1 121 ? 14.334 -1.698 0.766 1.00 93.06 121 ALA A CA 1
ATOM 963 C C . ALA A 1 121 ? 13.342 -1.808 1.919 1.00 93.06 121 ALA A C 1
ATOM 965 O O . ALA A 1 121 ? 12.306 -2.468 1.801 1.00 93.06 121 ALA A O 1
ATOM 966 N N . GLN A 1 122 ? 13.673 -1.157 3.032 1.00 93.12 122 GLN A N 1
ATOM 967 C CA . GLN A 1 122 ? 12.678 -0.855 4.052 1.00 93.12 122 GLN A CA 1
ATOM 968 C C . GLN A 1 122 ? 11.759 0.239 3.513 1.00 93.12 122 GLN A C 1
ATOM 970 O O . GLN A 1 122 ? 12.225 1.228 2.951 1.00 93.12 122 GLN A O 1
ATOM 975 N N . ALA A 1 123 ? 10.464 0.031 3.681 1.00 92.62 123 ALA A N 1
ATOM 976 C CA . ALA A 1 123 ? 9.407 0.935 3.287 1.00 92.62 123 ALA A CA 1
ATOM 977 C C . ALA A 1 123 ? 8.598 1.310 4.528 1.00 92.62 123 ALA A C 1
ATOM 979 O O . ALA A 1 123 ? 8.302 0.457 5.369 1.00 92.62 123 ALA A O 1
ATOM 980 N N . SER A 1 124 ? 8.208 2.577 4.598 1.00 93.94 124 SER A N 1
ATOM 981 C CA . SER A 1 124 ? 7.152 3.046 5.484 1.00 93.94 124 SER A CA 1
ATOM 982 C C . SER A 1 124 ? 6.016 3.573 4.617 1.00 93.94 124 SER A C 1
ATOM 984 O O . SER A 1 124 ? 6.232 4.205 3.578 1.00 93.94 124 SER A O 1
ATOM 986 N N . THR A 1 125 ? 4.785 3.244 4.978 1.00 95.25 125 THR A N 1
ATOM 987 C CA . THR A 1 125 ? 3.603 3.770 4.301 1.00 95.25 125 THR A CA 1
ATOM 988 C C . THR A 1 125 ? 2.564 4.123 5.339 1.00 95.25 125 THR A C 1
ATOM 990 O O . THR A 1 125 ? 2.143 3.265 6.115 1.00 95.25 125 THR A O 1
ATOM 993 N N . THR A 1 126 ? 2.134 5.380 5.319 1.00 95.88 126 THR A N 1
ATOM 994 C CA . THR A 1 126 ? 0.943 5.809 6.040 1.00 95.88 126 THR A CA 1
ATOM 995 C C . THR A 1 126 ? -0.248 5.751 5.100 1.00 95.88 126 THR A C 1
ATOM 997 O O . THR A 1 126 ? -0.238 6.356 4.029 1.00 95.88 126 THR A O 1
ATOM 1000 N N . PHE A 1 127 ? -1.268 5.009 5.502 1.00 97.00 127 PHE A N 1
ATOM 1001 C CA . PHE A 1 127 ? -2.517 4.845 4.784 1.00 97.00 127 PHE A CA 1
ATOM 1002 C C . PHE A 1 127 ? -3.581 5.719 5.424 1.00 97.00 127 PHE A C 1
ATOM 1004 O O . PHE A 1 127 ? -3.806 5.640 6.626 1.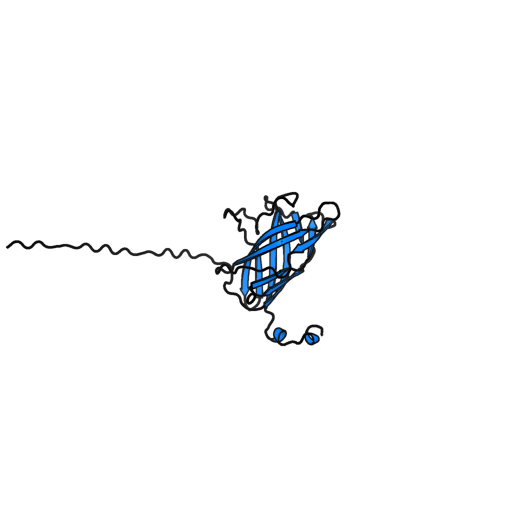00 97.00 127 PHE A O 1
ATOM 1011 N N . LYS A 1 128 ? -4.277 6.503 4.614 1.00 96.31 128 LYS A N 1
ATOM 1012 C CA . LYS A 1 128 ? -5.557 7.106 4.965 1.00 96.31 128 LYS A CA 1
ATOM 1013 C C . LYS A 1 128 ? -6.649 6.103 4.621 1.00 96.31 128 LYS A C 1
ATOM 1015 O O . LYS A 1 128 ? -6.694 5.612 3.490 1.00 96.31 128 LYS A O 1
ATOM 1020 N N . ILE A 1 129 ? -7.515 5.810 5.585 1.00 97.62 129 ILE A N 1
ATOM 1021 C CA . ILE A 1 129 ? -8.608 4.852 5.408 1.00 97.62 129 ILE A CA 1
ATOM 1022 C C . ILE A 1 129 ? -9.924 5.551 5.702 1.00 97.62 129 ILE A C 1
ATOM 1024 O O . ILE A 1 129 ? -10.084 6.115 6.774 1.00 97.62 129 ILE A O 1
ATOM 1028 N N . VAL A 1 130 ? -10.865 5.505 4.764 1.00 97.19 130 VAL A N 1
ATOM 1029 C CA . VAL A 1 130 ? -12.223 6.040 4.926 1.00 97.19 130 VAL A CA 1
ATOM 1030 C C . VAL A 1 130 ? -13.203 4.881 4.932 1.00 97.19 130 VAL A C 1
ATOM 1032 O O . VAL A 1 130 ? -13.295 4.149 3.948 1.00 97.19 130 VAL A O 1
ATOM 1035 N N . GLU A 1 131 ? -13.936 4.723 6.026 1.00 96.25 131 GLU A N 1
ATOM 1036 C CA . GLU A 1 131 ? -14.999 3.730 6.162 1.00 96.25 131 GLU A CA 1
ATOM 1037 C C . GLU A 1 131 ? -16.360 4.345 5.846 1.00 96.25 131 GLU A C 1
ATOM 1039 O O . GLU A 1 131 ? -16.699 5.445 6.286 1.00 96.25 131 GLU A O 1
ATOM 1044 N N . GLN A 1 132 ? -17.136 3.621 5.046 1.00 95.69 132 GLN A N 1
ATOM 1045 C CA . GLN A 1 132 ? -18.504 3.962 4.714 1.00 95.69 132 GLN A CA 1
ATOM 1046 C C . GLN A 1 132 ? -19.327 2.680 4.599 1.00 95.69 132 GLN A C 1
ATOM 1048 O O . GLN A 1 132 ? -19.230 1.945 3.616 1.00 95.69 132 GLN A O 1
ATOM 1053 N N . SER A 1 133 ? -20.190 2.439 5.589 1.00 92.12 133 SER A N 1
ATOM 1054 C CA . SER A 1 133 ? -21.149 1.321 5.582 1.00 92.12 133 SER A CA 1
ATOM 1055 C C . SER A 1 133 ? -20.482 -0.055 5.426 1.00 92.12 133 SER A C 1
ATOM 1057 O O . SER A 1 133 ? -20.934 -0.883 4.636 1.00 92.12 133 SER A O 1
ATOM 1059 N N . GLY A 1 134 ? -19.387 -0.300 6.150 1.00 91.12 134 GLY A N 1
ATOM 1060 C CA . GLY A 1 134 ? -18.638 -1.560 6.112 1.00 91.12 134 GLY A CA 1
ATOM 1061 C C . GLY A 1 134 ? -17.704 -1.722 4.908 1.00 91.12 134 GLY A C 1
ATOM 1062 O O . GLY A 1 134 ? -17.081 -2.775 4.763 1.00 91.12 134 GLY A O 1
ATOM 1063 N N . SER A 1 135 ? -17.583 -0.700 4.056 1.00 96.38 135 SER A N 1
ATOM 1064 C CA . SER A 1 135 ? -16.598 -0.631 2.974 1.00 96.38 135 SER A CA 1
ATOM 1065 C C . SER A 1 135 ? -15.503 0.373 3.318 1.00 96.38 135 SER A C 1
ATOM 1067 O O . SER A 1 135 ? -15.793 1.474 3.774 1.00 96.38 135 SER A O 1
ATOM 1069 N N . LEU A 1 136 ? -14.252 0.020 3.042 1.00 98.00 136 LEU A N 1
ATOM 1070 C CA . LEU A 1 136 ? -13.077 0.869 3.202 1.00 98.00 136 LEU A CA 1
ATOM 1071 C C . LEU A 1 136 ? -12.605 1.373 1.841 1.00 98.00 136 LEU A C 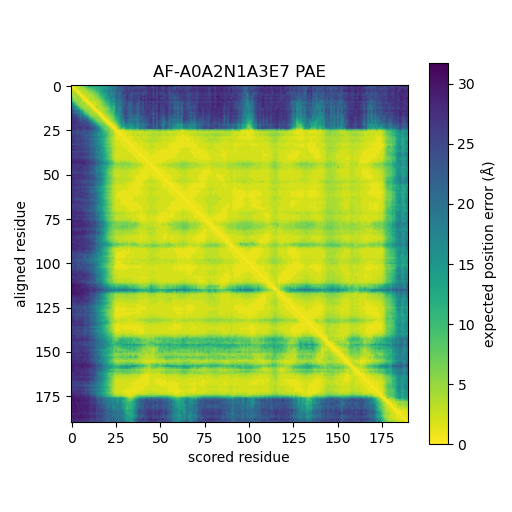1
ATOM 1073 O O . LEU A 1 136 ? -12.468 0.586 0.905 1.00 98.00 136 LEU A O 1
ATOM 1077 N N . THR A 1 137 ? -12.300 2.664 1.755 1.00 98.00 137 THR A N 1
ATOM 1078 C CA . THR A 1 137 ? -11.442 3.249 0.716 1.00 98.00 137 THR A CA 1
ATOM 1079 C C . THR A 1 137 ? -10.083 3.534 1.332 1.00 98.00 137 THR A C 1
ATOM 1081 O O . THR A 1 137 ? -10.012 4.177 2.377 1.00 98.00 137 THR A O 1
ATOM 1084 N N . ILE A 1 138 ? -9.012 3.051 0.709 1.00 98.25 138 ILE A N 1
ATOM 1085 C CA . ILE A 1 138 ? -7.663 3.072 1.282 1.00 98.25 138 ILE A CA 1
ATOM 1086 C C . ILE A 1 138 ? -6.704 3.719 0.281 1.00 98.25 138 ILE A C 1
ATOM 1088 O O . ILE A 1 138 ? -6.688 3.342 -0.893 1.00 98.25 138 ILE A O 1
ATOM 1092 N N . SER A 1 139 ? -5.882 4.663 0.740 1.00 97.25 139 SER A N 1
ATOM 1093 C CA . SER A 1 139 ? -4.864 5.337 -0.080 1.00 97.25 139 SER A CA 1
ATOM 1094 C C . SER A 1 139 ? -3.623 5.707 0.733 1.00 97.25 139 SER A C 1
ATOM 1096 O O . SER A 1 139 ? -3.757 6.135 1.880 1.00 97.25 139 SER A O 1
ATOM 1098 N N . SER A 1 140 ? -2.431 5.619 0.142 1.00 96.12 140 SER A N 1
ATOM 1099 C CA . SER A 1 140 ? -1.204 6.181 0.724 1.00 96.12 140 SER A CA 1
ATOM 1100 C C . SER A 1 140 ? -1.312 7.702 0.915 1.00 96.12 140 SER A C 1
ATOM 1102 O O . SER A 1 140 ? -1.922 8.400 0.105 1.00 96.12 140 SER A O 1
ATOM 1104 N N . VAL A 1 141 ? -0.669 8.222 1.958 1.00 92.81 141 VAL A N 1
ATOM 1105 C CA . VAL A 1 141 ? -0.514 9.659 2.237 1.00 92.81 141 VAL A CA 1
ATOM 1106 C C . VAL A 1 141 ? 0.941 10.067 2.015 1.00 92.81 141 VAL A C 1
ATOM 1108 O O . VAL A 1 141 ? 1.853 9.271 2.236 1.00 92.81 141 VAL A O 1
ATOM 1111 N N . ASP A 1 142 ? 1.153 11.303 1.572 1.00 89.06 142 ASP A N 1
ATOM 1112 C CA . ASP A 1 142 ? 2.465 11.954 1.527 1.00 89.06 142 ASP A CA 1
ATOM 1113 C C . ASP A 1 142 ? 2.892 12.338 2.952 1.00 89.06 142 ASP A C 1
ATOM 1115 O O . ASP A 1 142 ? 2.441 13.342 3.518 1.00 89.06 142 ASP A O 1
ATOM 1119 N N . ILE A 1 143 ? 3.684 11.456 3.563 1.00 82.62 143 ILE A N 1
ATOM 1120 C CA . ILE A 1 143 ? 4.305 11.660 4.870 1.00 82.62 143 ILE A CA 1
ATOM 1121 C C . ILE A 1 143 ? 5.754 11.192 4.780 1.00 82.62 143 ILE A C 1
ATOM 1123 O O . ILE A 1 143 ? 6.045 9.994 4.688 1.00 82.62 143 ILE A O 1
ATOM 1127 N N . GLU A 1 144 ? 6.656 12.161 4.876 1.00 80.44 144 GLU A N 1
ATOM 1128 C CA . GLU A 1 144 ? 8.092 11.934 4.953 1.00 80.44 144 GLU A CA 1
ATOM 1129 C C . GLU A 1 144 ? 8.579 11.860 6.403 1.00 80.44 144 GLU A C 1
ATOM 1131 O O . GLU A 1 144 ? 8.013 12.470 7.313 1.00 80.44 144 GLU A O 1
ATOM 1136 N N . LEU A 1 145 ? 9.677 11.128 6.621 1.00 71.88 145 LEU A N 1
ATOM 1137 C CA . LEU A 1 145 ? 10.297 10.985 7.946 1.00 71.88 145 LEU A CA 1
ATOM 1138 C C . LEU A 1 145 ? 10.846 12.310 8.495 1.00 71.88 145 LEU A C 1
ATOM 1140 O O . LEU A 1 145 ? 10.930 12.479 9.710 1.00 71.88 145 LEU A O 1
ATOM 1144 N N . ASP A 1 146 ? 11.229 13.237 7.616 1.00 76.12 146 ASP A N 1
ATOM 1145 C CA . ASP A 1 146 ? 11.707 14.576 7.980 1.00 76.12 146 ASP A CA 1
ATOM 1146 C C . ASP A 1 146 ? 10.564 15.594 8.166 1.00 76.12 146 ASP A C 1
ATOM 1148 O O . ASP A 1 146 ? 10.817 16.762 8.469 1.00 76.12 146 ASP A O 1
ATOM 1152 N N . GLY A 1 147 ? 9.310 15.159 7.991 1.00 75.19 147 GLY A N 1
ATOM 1153 C CA . GLY A 1 147 ? 8.114 15.992 8.075 1.00 75.19 147 GLY A CA 1
ATOM 1154 C C . GLY A 1 147 ? 7.904 16.940 6.889 1.00 75.19 147 GLY A C 1
ATOM 1155 O O . GLY A 1 147 ? 6.929 17.691 6.894 1.00 75.19 147 GLY A O 1
ATOM 1156 N N . THR A 1 148 ? 8.778 16.931 5.877 1.00 81.75 148 THR A N 1
ATOM 1157 C CA . THR A 1 148 ? 8.674 17.801 4.700 1.00 81.75 148 THR A CA 1
ATOM 1158 C C . THR A 1 148 ? 7.989 17.056 3.560 1.00 81.75 148 THR A C 1
ATOM 1160 O O . THR A 1 148 ? 8.623 16.310 2.822 1.00 81.75 148 THR A O 1
ATOM 1163 N N . GLN A 1 149 ? 6.687 17.294 3.403 1.00 83.00 149 GLN A N 1
ATOM 1164 C CA . GLN A 1 149 ? 5.889 16.749 2.299 1.00 83.00 149 GLN A CA 1
ATOM 1165 C C . GLN A 1 149 ? 6.470 17.126 0.928 1.00 83.00 149 GLN A C 1
ATOM 1167 O O . GLN A 1 149 ? 6.862 18.278 0.710 1.00 83.00 149 GLN A O 1
ATOM 1172 N N . ASP A 1 150 ? 6.509 16.168 -0.001 1.00 79.88 150 ASP A N 1
ATOM 1173 C CA . ASP A 1 150 ? 7.081 16.348 -1.345 1.00 79.88 150 ASP A CA 1
ATOM 1174 C C . ASP A 1 150 ? 6.069 16.221 -2.498 1.00 79.88 150 ASP A C 1
ATOM 1176 O O . ASP A 1 150 ? 6.417 16.282 -3.684 1.00 79.88 150 ASP A O 1
ATOM 1180 N N . GLY A 1 151 ? 4.797 16.101 -2.140 1.00 82.88 151 GLY A N 1
ATOM 1181 C CA . GLY A 1 151 ? 3.652 15.902 -3.013 1.00 82.88 151 GLY A CA 1
ATOM 1182 C C . GLY A 1 151 ? 3.454 14.457 -3.472 1.00 82.88 151 GLY A C 1
ATOM 1183 O O . GLY A 1 151 ? 2.530 14.217 -4.251 1.00 82.88 151 GLY A O 1
ATOM 1184 N N . SER A 1 152 ? 4.281 13.498 -3.043 1.00 83.94 152 SER A N 1
ATOM 1185 C CA . SER A 1 152 ? 4.199 12.100 -3.477 1.00 83.94 152 SER A CA 1
ATOM 1186 C C . SER A 1 152 ? 3.745 11.184 -2.330 1.00 83.94 152 SER A C 1
ATOM 1188 O O . SER A 1 152 ? 4.293 11.241 -1.236 1.00 83.94 152 SER A O 1
ATOM 1190 N N . PRO A 1 153 ? 2.757 10.297 -2.544 1.00 87.31 153 PRO A N 1
ATOM 1191 C CA . PRO A 1 153 ? 2.325 9.366 -1.504 1.00 87.31 153 PRO A CA 1
ATOM 1192 C C . PRO A 1 153 ? 3.385 8.323 -1.122 1.00 87.31 153 PRO A C 1
ATOM 1194 O O . PRO A 1 153 ? 4.001 7.709 -1.997 1.00 87.31 153 PRO A O 1
ATOM 1197 N N . GLY A 1 154 ? 3.482 8.019 0.176 1.00 84.06 154 GLY A N 1
ATOM 1198 C CA . GLY A 1 154 ? 4.425 7.050 0.745 1.00 84.06 154 GLY A CA 1
ATOM 1199 C C . GLY A 1 154 ? 5.791 7.658 1.076 1.00 84.06 154 GLY A C 1
ATOM 1200 O O . GLY A 1 154 ? 6.078 8.788 0.718 1.00 84.06 154 GLY A O 1
ATOM 1201 N N . THR A 1 155 ? 6.647 6.902 1.764 1.00 88.19 155 THR A N 1
ATOM 1202 C CA . THR A 1 155 ? 7.979 7.384 2.167 1.00 88.19 155 THR A CA 1
ATOM 1203 C C . THR A 1 155 ? 9.035 7.088 1.106 1.00 88.19 155 THR A C 1
ATOM 1205 O O . THR A 1 155 ? 9.017 6.026 0.469 1.00 88.19 155 THR A O 1
ATOM 1208 N N . ARG A 1 156 ? 9.995 8.002 0.940 1.00 90.81 156 ARG A N 1
ATOM 1209 C CA . ARG A 1 156 ? 11.147 7.823 0.046 1.00 90.81 156 ARG A CA 1
ATOM 1210 C C . ARG A 1 156 ? 11.973 6.585 0.394 1.00 90.81 156 ARG A C 1
ATOM 1212 O O . ARG A 1 156 ? 12.471 6.434 1.507 1.00 90.81 156 ARG A O 1
ATOM 1219 N N . MET A 1 157 ? 12.193 5.736 -0.603 1.00 89.25 157 MET A N 1
ATOM 1220 C CA . MET A 1 157 ? 13.124 4.611 -0.547 1.00 89.25 157 MET A CA 1
ATOM 1221 C C . MET A 1 157 ? 14.345 4.911 -1.416 1.00 89.25 157 MET A C 1
ATOM 1223 O O . MET A 1 157 ? 14.209 5.221 -2.602 1.00 89.25 157 MET A O 1
ATOM 1227 N N . GLN A 1 158 ? 15.533 4.793 -0.826 1.00 81.00 158 GLN A N 1
ATOM 1228 C CA . GLN A 1 158 ? 16.823 5.066 -1.463 1.00 81.00 158 GLN A CA 1
ATOM 1229 C C . GLN A 1 158 ? 17.771 3.852 -1.369 1.00 81.00 158 GLN A C 1
ATOM 1231 O O . GLN A 1 158 ? 17.428 2.828 -0.777 1.00 81.00 158 GLN A O 1
ATOM 1236 N N . ASP A 1 159 ? 18.942 3.967 -1.995 1.00 77.88 159 ASP A N 1
ATOM 1237 C CA . ASP A 1 159 ? 20.090 3.039 -1.966 1.00 77.88 159 ASP A CA 1
ATOM 1238 C C . ASP A 1 159 ? 19.972 1.749 -2.790 1.00 77.88 159 ASP A C 1
ATOM 1240 O O . ASP A 1 159 ? 20.876 1.423 -3.557 1.00 77.88 159 ASP A O 1
ATOM 1244 N N . GLU A 1 160 ? 18.873 1.008 -2.667 1.00 85.38 160 GLU A N 1
ATOM 1245 C CA . GLU A 1 160 ? 18.751 -0.316 -3.307 1.00 85.38 160 GLU A CA 1
ATOM 1246 C C . GLU A 1 160 ? 18.069 -0.248 -4.679 1.00 85.38 160 GLU A C 1
ATOM 1248 O O . GLU A 1 160 ? 18.193 -1.165 -5.491 1.00 85.38 160 GLU A O 1
ATOM 1253 N N . PHE A 1 161 ? 17.376 0.856 -4.963 1.00 85.25 161 PHE A N 1
ATOM 1254 C CA . PHE A 1 161 ? 16.750 1.129 -6.252 1.00 85.25 161 PHE A CA 1
ATOM 1255 C C . PHE A 1 161 ? 17.606 2.102 -7.084 1.00 85.25 161 PHE A C 1
ATOM 1257 O O . PHE A 1 161 ? 18.267 2.969 -6.518 1.00 85.25 161 PHE A O 1
ATOM 1264 N N . PRO A 1 162 ? 17.586 2.013 -8.432 1.00 84.06 162 PRO A N 1
ATOM 1265 C CA . PRO A 1 162 ? 18.381 2.898 -9.296 1.00 84.06 162 PRO A CA 1
ATOM 1266 C C . PRO A 1 162 ? 18.038 4.392 -9.187 1.00 84.06 162 PRO A C 1
ATOM 1268 O O . PRO A 1 162 ? 18.817 5.236 -9.621 1.00 84.06 162 PRO A O 1
ATOM 1271 N N . GLU A 1 163 ? 16.855 4.712 -8.669 1.00 89.00 163 GLU A N 1
ATOM 1272 C CA . GLU A 1 163 ? 16.389 6.063 -8.369 1.00 89.00 163 GLU A CA 1
ATOM 1273 C C . GLU A 1 163 ? 15.597 6.037 -7.055 1.00 89.00 163 GLU A C 1
ATOM 1275 O O . GLU A 1 163 ? 15.134 4.973 -6.635 1.00 89.00 163 GLU A O 1
ATOM 1280 N N . ILE A 1 164 ? 15.428 7.203 -6.423 1.00 91.25 164 ILE A N 1
ATOM 1281 C CA . ILE A 1 164 ? 14.532 7.345 -5.270 1.00 91.25 164 ILE A CA 1
ATOM 1282 C C . ILE A 1 164 ? 13.107 7.060 -5.738 1.00 91.25 164 ILE A C 1
ATOM 1284 O O . ILE A 1 164 ? 12.630 7.687 -6.692 1.00 91.25 164 ILE A O 1
ATOM 1288 N N . ILE A 1 165 ? 12.438 6.134 -5.055 1.00 93.50 165 ILE A N 1
ATOM 1289 C CA . ILE A 1 165 ? 11.052 5.767 -5.339 1.00 93.50 165 ILE A CA 1
ATOM 1290 C C . ILE A 1 165 ? 10.177 5.837 -4.089 1.00 93.50 165 ILE A C 1
ATOM 1292 O O . ILE A 1 165 ? 10.659 5.692 -2.969 1.00 93.50 165 ILE A O 1
ATOM 1296 N N . GLN A 1 166 ? 8.878 5.997 -4.307 1.00 95.19 166 GLN A N 1
ATOM 1297 C CA . GLN A 1 166 ? 7.815 5.968 -3.309 1.00 95.19 166 GLN A CA 1
ATOM 1298 C C . GLN A 1 166 ? 6.706 5.019 -3.775 1.00 95.19 166 GLN A C 1
ATOM 1300 O O . GLN A 1 166 ? 6.512 4.793 -4.978 1.00 95.19 166 GLN A O 1
ATOM 1305 N N . LEU A 1 167 ? 6.008 4.420 -2.810 1.00 96.38 167 LEU A N 1
ATOM 1306 C CA . LEU A 1 167 ? 4.971 3.420 -3.049 1.00 96.38 167 LEU A CA 1
ATOM 1307 C C . LEU A 1 167 ? 3.590 4.027 -2.795 1.00 96.38 167 LEU A C 1
ATOM 1309 O O . LEU A 1 167 ? 3.177 4.233 -1.650 1.00 96.38 167 LEU A O 1
ATOM 1313 N N . ASN A 1 168 ? 2.862 4.270 -3.879 1.00 97.44 168 ASN A N 1
ATOM 1314 C CA . ASN A 1 168 ? 1.491 4.741 -3.823 1.00 97.44 168 ASN A CA 1
ATOM 1315 C C . ASN A 1 168 ? 0.534 3.555 -3.940 1.00 97.44 168 ASN A C 1
ATOM 1317 O O . ASN A 1 168 ? 0.287 3.046 -5.036 1.00 97.44 168 ASN A O 1
ATOM 1321 N N . TRP A 1 169 ? 0.038 3.104 -2.795 1.00 98.19 169 TRP A N 1
ATOM 1322 C CA . TRP A 1 169 ? -0.961 2.055 -2.700 1.00 98.19 169 TRP A CA 1
ATOM 1323 C C . TRP A 1 169 ? -2.345 2.685 -2.676 1.00 98.19 169 TRP A C 1
ATOM 1325 O O . TRP A 1 169 ? -2.588 3.655 -1.956 1.00 98.19 169 TRP A O 1
ATOM 1335 N N . HIS A 1 170 ? -3.278 2.090 -3.403 1.00 98.25 170 HIS A N 1
ATOM 1336 C CA . HIS A 1 170 ? -4.674 2.498 -3.370 1.00 98.25 170 HIS A CA 1
ATOM 1337 C C . HIS A 1 170 ? -5.582 1.311 -3.640 1.00 98.25 170 HIS A C 1
ATOM 1339 O O . HIS A 1 170 ? -5.262 0.427 -4.433 1.00 98.25 170 HIS A O 1
ATOM 1345 N N . GLY A 1 171 ? -6.735 1.287 -2.989 1.00 98.31 171 GLY A N 1
ATOM 1346 C CA . GLY A 1 171 ? -7.664 0.181 -3.132 1.00 98.31 171 GLY A CA 1
ATOM 1347 C C . GLY A 1 171 ? -8.879 0.304 -2.235 1.00 98.31 171 GLY A C 1
ATOM 1348 O O . GLY A 1 171 ? -9.179 1.368 -1.690 1.00 98.31 171 GLY A O 1
ATOM 1349 N N . ALA A 1 172 ? -9.565 -0.818 -2.078 1.00 98.44 172 ALA A N 1
ATOM 1350 C CA . ALA A 1 172 ? -10.735 -0.930 -1.229 1.00 98.44 172 ALA A CA 1
ATOM 1351 C C . ALA A 1 172 ? -10.741 -2.263 -0.480 1.00 98.44 172 ALA A C 1
ATOM 1353 O O . ALA A 1 172 ? -10.069 -3.219 -0.872 1.00 98.44 172 ALA A O 1
ATOM 1354 N N . ALA A 1 173 ? -11.511 -2.328 0.599 1.00 98.19 173 ALA A N 1
ATOM 1355 C CA . ALA A 1 173 ? -11.756 -3.563 1.331 1.00 98.19 173 ALA A CA 1
ATOM 1356 C C . ALA A 1 173 ? -13.174 -3.575 1.900 1.00 98.19 173 ALA A C 1
ATOM 1358 O O . ALA A 1 173 ? -13.752 -2.523 2.152 1.00 98.19 173 ALA A O 1
ATOM 1359 N N . GLN A 1 174 ? -13.748 -4.753 2.102 1.00 96.75 174 GLN A N 1
ATOM 1360 C CA . GLN A 1 174 ? -15.058 -4.916 2.725 1.00 96.75 174 GLN A CA 1
ATOM 1361 C C . GLN A 1 174 ? -14.923 -5.695 4.018 1.00 96.75 174 GLN A C 1
ATOM 1363 O O . GLN A 1 174 ? -14.091 -6.600 4.117 1.00 96.75 174 GLN A O 1
ATOM 1368 N N . SER A 1 175 ? -15.743 -5.331 5.003 1.00 94.06 175 SER A N 1
ATOM 1369 C CA . SER A 1 175 ? -15.807 -6.051 6.266 1.00 94.06 175 SER A CA 1
ATOM 1370 C C . SER A 1 175 ? -16.153 -7.506 5.981 1.00 94.06 175 SER A C 1
ATOM 1372 O O . SER A 1 175 ? -17.137 -7.807 5.295 1.00 94.06 175 SER A O 1
ATOM 1374 N N . LEU A 1 176 ? -15.351 -8.422 6.516 1.00 85.81 176 LEU A N 1
ATOM 1375 C CA . LEU A 1 176 ? -15.748 -9.815 6.592 1.00 85.81 176 LEU A CA 1
ATOM 1376 C C . LEU A 1 176 ? -16.934 -9.864 7.546 1.00 85.81 176 LEU A C 1
ATOM 1378 O O . LEU A 1 176 ? -16.760 -9.796 8.761 1.00 85.81 176 LEU A O 1
ATOM 1382 N N . SER A 1 177 ? -18.149 -9.924 6.989 1.00 68.56 177 SER A N 1
ATOM 1383 C CA . SER A 1 177 ? -19.353 -10.012 7.813 1.00 68.56 177 SER A CA 1
ATOM 1384 C C . SER A 1 177 ? -19.178 -11.122 8.851 1.00 68.56 177 SER A C 1
ATOM 1386 O O . SER A 1 177 ? -18.586 -12.164 8.552 1.00 68.56 177 SER A O 1
ATOM 1388 N N . SER A 1 178 ? -19.720 -10.927 10.052 1.00 59.09 178 SER A N 1
ATOM 1389 C CA . SER A 1 178 ? -19.660 -11.915 11.138 1.00 59.09 178 SER A CA 1
ATOM 1390 C C . SER A 1 178 ? -20.161 -13.305 10.722 1.00 59.09 178 SER A 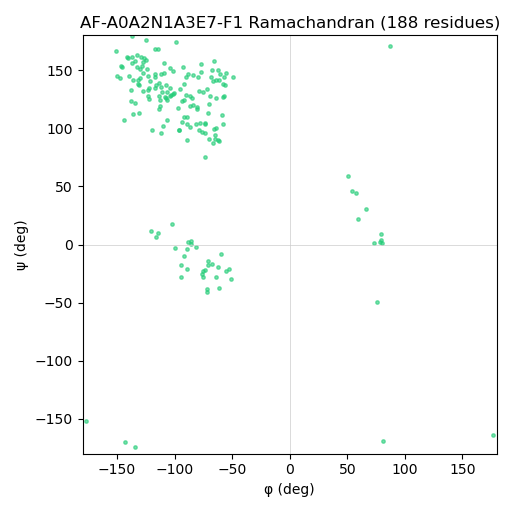C 1
ATOM 1392 O O . SER A 1 178 ? -19.766 -14.302 11.320 1.00 59.09 178 SER A O 1
ATOM 1394 N N . HIS A 1 179 ? -20.958 -13.400 9.651 1.00 53.66 179 HIS A N 1
ATOM 1395 C CA . HIS A 1 179 ? -21.368 -14.668 9.057 1.00 53.66 179 HIS A CA 1
ATOM 1396 C C . HIS A 1 179 ? -20.180 -15.500 8.535 1.00 53.66 179 HIS A C 1
ATOM 1398 O O . HIS A 1 179 ? -20.152 -16.710 8.741 1.00 53.66 179 HIS A O 1
ATOM 1404 N N . TRP A 1 180 ? -19.152 -14.871 7.952 1.00 59.25 180 TRP A N 1
ATOM 1405 C CA . TRP A 1 180 ? -17.954 -15.560 7.445 1.00 59.25 180 TRP A CA 1
ATOM 1406 C C . TRP A 1 180 ? -17.009 -16.013 8.560 1.00 59.25 180 TRP A C 1
ATOM 1408 O O . TRP A 1 180 ? -16.331 -17.022 8.411 1.00 59.25 180 TRP A O 1
ATOM 1418 N N . GLN A 1 181 ? -17.008 -15.322 9.702 1.00 52.28 181 GLN A N 1
ATOM 1419 C CA . GLN A 1 181 ? -16.235 -15.725 10.884 1.00 52.28 181 GLN A CA 1
ATOM 1420 C C . GLN A 1 181 ? -16.807 -16.972 11.573 1.00 52.28 181 GLN A C 1
ATOM 1422 O O . GLN A 1 181 ? -16.111 -17.624 12.348 1.00 52.28 181 GLN A O 1
ATOM 1427 N N . THR A 1 182 ? -18.067 -17.317 11.289 1.00 56.91 182 THR A N 1
ATOM 1428 C CA . THR A 1 182 ? -18.690 -18.562 11.762 1.00 56.91 182 THR A CA 1
ATOM 1429 C C . THR A 1 182 ? -18.542 -19.728 10.792 1.00 56.91 182 THR A C 1
ATOM 1431 O O . THR A 1 182 ? -18.853 -20.857 11.171 1.00 56.91 182 THR A O 1
ATOM 1434 N N . LEU A 1 183 ? -18.075 -19.482 9.562 1.00 52.25 183 LEU A N 1
ATOM 1435 C CA . LEU A 1 183 ? -17.905 -20.550 8.587 1.00 52.25 183 LEU A CA 1
ATOM 1436 C C . LEU A 1 183 ? -16.671 -21.377 8.921 1.00 52.25 183 LEU A C 1
ATOM 1438 O O . LEU A 1 183 ? -15.569 -20.875 9.147 1.00 52.25 183 LEU A O 1
ATOM 1442 N N . THR A 1 184 ? -16.867 -22.684 8.932 1.00 69.25 184 THR A N 1
ATOM 1443 C CA . THR A 1 184 ? -15.780 -23.640 9.076 1.00 69.25 184 THR A CA 1
ATOM 1444 C C . THR A 1 184 ? -14.859 -23.582 7.853 1.00 69.25 184 THR A C 1
ATOM 1446 O O . THR A 1 184 ? -15.300 -23.222 6.757 1.00 69.25 184 THR A O 1
ATOM 1449 N N . PRO A 1 185 ? -13.592 -24.025 7.967 1.00 55.81 185 PRO A N 1
ATOM 1450 C CA . PRO A 1 185 ? -12.705 -24.130 6.812 1.00 55.81 185 PRO A CA 1
ATOM 1451 C C . PRO A 1 185 ? -13.314 -24.892 5.627 1.00 55.81 185 PRO A C 1
ATOM 1453 O O . PRO A 1 185 ? -12.993 -24.582 4.493 1.00 55.81 185 PRO A O 1
ATOM 1456 N N . ALA A 1 186 ? -14.216 -25.854 5.859 1.00 68.19 186 ALA A N 1
ATOM 1457 C CA . ALA A 1 186 ? -14.888 -26.613 4.801 1.00 68.19 186 ALA A CA 1
ATOM 1458 C C . ALA A 1 186 ? -15.974 -25.821 4.044 1.00 68.19 186 ALA A C 1
ATOM 1460 O O . ALA A 1 186 ? -16.331 -26.191 2.927 1.00 68.19 186 ALA A O 1
ATOM 1461 N N . GLU A 1 187 ? -16.518 -24.767 4.647 1.00 56.88 187 GLU A N 1
ATOM 1462 C CA . GLU A 1 187 ? -17.536 -23.894 4.052 1.00 56.88 187 GLU A CA 1
ATOM 1463 C C . GLU A 1 187 ? -16.913 -22.730 3.278 1.00 56.88 187 GLU A C 1
ATOM 1465 O O . GLU A 1 187 ? -17.541 -22.214 2.365 1.00 56.88 187 GLU A O 1
ATOM 1470 N N . LEU A 1 188 ? -15.655 -22.382 3.569 1.00 44.88 188 LEU A N 1
ATOM 1471 C CA . LEU A 1 188 ? -14.896 -21.371 2.825 1.00 44.88 188 LEU A CA 1
ATOM 1472 C C . LEU A 1 188 ? -14.487 -21.817 1.405 1.00 44.88 188 LEU A C 1
ATOM 1474 O O . LEU A 1 188 ? -14.084 -20.978 0.606 1.00 44.88 188 LEU A O 1
ATOM 1478 N N . TRP A 1 189 ? -14.579 -23.114 1.084 1.00 55.38 189 TRP A N 1
ATOM 1479 C CA . TRP A 1 189 ? -14.152 -23.685 -0.208 1.00 55.38 189 TRP A CA 1
ATOM 1480 C C . TRP A 1 189 ? -15.297 -24.256 -1.065 1.00 55.38 189 TRP A C 1
ATOM 1482 O O . TRP A 1 189 ? -15.025 -24.955 -2.044 1.00 55.38 189 TRP A O 1
ATOM 1492 N N . LYS A 1 190 ? -16.559 -24.016 -0.692 1.00 60.66 190 LYS A N 1
ATOM 1493 C CA . LYS A 1 190 ? -17.747 -24.371 -1.488 1.00 60.66 190 LYS A CA 1
ATOM 1494 C C . LYS A 1 190 ? -18.303 -23.141 -2.188 1.00 60.66 190 LYS A C 1
ATOM 1496 O O . LYS A 1 190 ? -18.776 -23.316 -3.331 1.00 60.66 190 LYS A O 1
#

Sequence (190 aa):
MKLQKSLTLGLMLTCASSASFAVNEGTAGLTGAYVGDYQLDVINSSQQVKAKSLNSYSWSWDFDNKTIAIDAGKIYKNPFKWLRFNYFTTTAIPFIDNGDGTYTANYQFRVNYPFYYNPKAQASTTFKIVEQSGSLTISSVDIELDGTQDGSPGTRMQDEFPEIIQLNWHGAAQSLSSHWQTLTPAELWK

Radius of gyration: 23.89 Å; Cα contacts (8 Å, |Δi|>4): 418; chains: 1; bounding box: 42×84×82 Å

Secondary structure (DSSP, 8-state):
--PPPP-------------------S--S--SEEEEEEEEEEEETTS-EEEEESS-EEEEEETTTTEEEE--EEEEESS-TTSEEEEEE-SSEEEEE-SSSEEEEEEEEEEE-TTS---EEEEEEEEEEEEETTEEEEEE----TTS---SSSS--B-SSSSS-EEEEEEEEEEE--HHHHT--TTTTT-

pLDDT: mean 85.36, std 16.82, range [38.41, 98.56]

Nearest PDB structures (foldseek):
  2cc3-assembly1_B  TM=7.461E-01  e=1.039E+00  Agrobacterium tumefaciens
  4lso-assembly1_A  TM=7.820E-01  e=2.478E+00  Bartonella quintana JK 31
  1qd6-assembly1_C  TM=2.740E-01  e=4.576E+00  Escherichia coli